Protein AF-A0AAP2D6A9-F1 (afdb_monomer_lite)

Radius of gyration: 22.23 Å; chains: 1; bounding box: 68×67×62 Å

pLDDT: mean 70.94, std 17.7, range [26.88, 93.69]

Organism: NCBI:txid2782352

Structure (mmCIF, N/CA/C/O backbone):
data_AF-A0AAP2D6A9-F1
#
_entry.id   AF-A0AAP2D6A9-F1
#
loop_
_atom_site.group_PDB
_atom_site.id
_atom_site.type_symbol
_atom_site.label_atom_id
_atom_site.label_alt_id
_atom_site.label_comp_id
_atom_site.label_asym_id
_atom_site.label_entity_id
_atom_site.label_seq_id
_atom_site.pdbx_PDB_ins_code
_atom_site.Cartn_x
_atom_site.Cartn_y
_atom_site.Cartn_z
_atom_site.occupancy
_atom_site.B_iso_or_equiv
_atom_site.auth_seq_id
_atom_site.auth_comp_id
_atom_site.auth_asym_id
_atom_site.auth_atom_id
_atom_site.pdbx_PDB_model_num
ATOM 1 N N . MET A 1 1 ? 6.873 11.494 30.253 1.00 29.80 1 MET A N 1
ATOM 2 C CA . MET A 1 1 ? 7.764 10.694 29.386 1.00 29.80 1 MET A CA 1
ATOM 3 C C . MET A 1 1 ? 7.032 10.519 28.063 1.00 29.80 1 MET A C 1
ATOM 5 O O . MET A 1 1 ? 5.997 9.869 28.052 1.00 29.80 1 MET A O 1
ATOM 9 N N . ILE A 1 2 ? 7.448 11.214 27.001 1.00 26.88 2 ILE A N 1
ATOM 10 C CA . ILE A 1 2 ? 6.761 11.159 25.699 1.00 26.88 2 ILE A CA 1
ATOM 11 C C . ILE A 1 2 ? 6.983 9.746 25.158 1.00 26.88 2 ILE A C 1
ATOM 13 O O . ILE A 1 2 ? 8.120 9.395 24.843 1.00 26.88 2 ILE A O 1
ATOM 17 N N . GLN A 1 3 ? 5.937 8.913 25.124 1.00 32.91 3 GLN A N 1
ATOM 18 C CA . GLN A 1 3 ? 5.988 7.638 24.411 1.00 32.91 3 GLN A CA 1
ATOM 19 C C . GLN A 1 3 ? 6.403 7.972 22.977 1.00 32.91 3 GLN A C 1
ATOM 21 O O . GLN A 1 3 ? 5.633 8.591 22.247 1.00 32.91 3 GLN A O 1
ATOM 26 N N . LYS A 1 4 ? 7.645 7.648 22.593 1.00 40.53 4 LYS A N 1
ATOM 27 C CA . LYS A 1 4 ? 8.085 7.779 21.203 1.00 40.53 4 LYS A CA 1
ATOM 28 C C . LYS A 1 4 ? 7.083 6.989 20.368 1.00 40.53 4 LYS A C 1
ATOM 30 O O . LYS A 1 4 ? 6.967 5.776 20.552 1.00 40.53 4 LYS A O 1
ATOM 35 N N . ASN A 1 5 ? 6.325 7.691 19.526 1.00 50.31 5 ASN A N 1
ATOM 36 C CA . ASN A 1 5 ? 5.413 7.074 18.575 1.00 50.31 5 ASN A CA 1
ATOM 37 C C . ASN A 1 5 ? 6.195 5.990 17.835 1.00 50.31 5 ASN A C 1
ATOM 39 O O . ASN A 1 5 ? 7.225 6.262 17.220 1.00 50.31 5 ASN A O 1
ATOM 43 N N . PHE A 1 6 ? 5.754 4.746 17.989 1.00 57.78 6 PHE A N 1
ATOM 44 C CA . PHE A 1 6 ? 6.331 3.622 17.273 1.00 57.78 6 PHE A CA 1
ATOM 45 C C . PHE A 1 6 ? 6.250 3.926 15.763 1.00 57.78 6 PHE A C 1
ATOM 47 O O . PHE A 1 6 ? 5.176 4.344 15.316 1.00 57.78 6 PHE A O 1
ATOM 54 N N . PRO A 1 7 ? 7.339 3.748 14.988 1.00 74.25 7 PRO A N 1
ATOM 55 C CA . PRO A 1 7 ? 7.404 4.110 13.569 1.00 74.25 7 PRO A CA 1
ATOM 56 C C . PRO A 1 7 ? 6.662 3.073 12.710 1.00 74.25 7 PRO A C 1
ATOM 58 O O . PRO A 1 7 ? 7.251 2.317 11.938 1.00 74.25 7 PRO A O 1
ATOM 61 N N . TRP A 1 8 ? 5.347 2.957 12.915 1.00 76.75 8 TRP A N 1
ATOM 62 C CA . TRP A 1 8 ? 4.529 1.913 12.299 1.00 76.75 8 TRP A CA 1
ATOM 63 C C . TRP A 1 8 ? 4.519 2.024 10.772 1.00 76.75 8 TRP A C 1
ATOM 65 O O . TRP A 1 8 ? 4.495 0.995 10.104 1.00 76.75 8 TRP A O 1
ATOM 75 N N . ARG A 1 9 ? 4.584 3.248 10.224 1.00 82.44 9 ARG A N 1
ATOM 76 C CA . ARG A 1 9 ? 4.599 3.501 8.775 1.00 82.44 9 ARG A CA 1
ATOM 77 C C . ARG A 1 9 ? 5.851 2.934 8.128 1.00 82.44 9 ARG A C 1
ATOM 79 O O . ARG A 1 9 ? 5.770 2.275 7.098 1.00 82.44 9 ARG A O 1
ATOM 86 N N . GLU A 1 10 ? 7.004 3.156 8.747 1.00 83.50 10 GLU A N 1
ATOM 87 C CA . GLU A 1 10 ? 8.289 2.649 8.282 1.00 83.50 10 GLU A CA 1
ATOM 88 C C . GLU A 1 10 ? 8.338 1.122 8.354 1.00 83.50 10 GLU A C 1
ATOM 90 O O . GLU A 1 10 ? 8.795 0.483 7.408 1.00 83.50 10 GLU A O 1
ATOM 95 N N . VAL A 1 11 ? 7.825 0.538 9.442 1.00 81.06 11 VAL A N 1
ATOM 96 C CA . VAL A 1 11 ? 7.718 -0.921 9.592 1.00 81.06 11 VAL A CA 1
ATOM 97 C C . VAL A 1 11 ? 6.771 -1.509 8.545 1.00 81.06 11 VAL A C 1
ATOM 99 O O . VAL A 1 11 ? 7.125 -2.484 7.887 1.00 81.06 11 VAL A O 1
ATOM 102 N N . PHE A 1 12 ? 5.598 -0.903 8.350 1.00 86.31 12 PHE A N 1
ATOM 103 C CA . PHE A 1 12 ? 4.639 -1.329 7.334 1.00 86.31 12 PHE A CA 1
ATOM 104 C C . PHE A 1 12 ? 5.257 -1.295 5.938 1.00 86.31 12 PHE A C 1
ATOM 106 O O . PHE A 1 12 ? 5.177 -2.282 5.213 1.00 86.31 12 PHE A O 1
ATOM 113 N N . LEU A 1 13 ? 5.927 -0.198 5.580 1.00 89.50 13 LEU A N 1
ATOM 114 C CA . LEU A 1 13 ? 6.578 -0.059 4.281 1.00 89.50 13 LEU A CA 1
ATOM 115 C C . LEU A 1 13 ? 7.704 -1.071 4.070 1.00 89.50 13 LEU A C 1
ATOM 117 O O . LEU A 1 13 ? 7.845 -1.588 2.968 1.00 89.50 13 LEU A O 1
ATOM 121 N N . GLU A 1 14 ? 8.485 -1.386 5.101 1.00 87.31 14 GLU A N 1
ATOM 122 C CA . GLU A 1 14 ? 9.523 -2.419 5.018 1.00 87.31 14 GLU A CA 1
ATOM 123 C C . GLU A 1 14 ? 8.914 -3.802 4.730 1.00 87.31 14 GLU A C 1
ATOM 125 O O . GLU A 1 14 ? 9.378 -4.516 3.839 1.00 87.31 14 GLU A O 1
ATOM 130 N N . LEU A 1 15 ? 7.835 -4.163 5.431 1.00 87.50 15 LEU A N 1
ATOM 131 C CA . LEU A 1 15 ? 7.113 -5.418 5.195 1.00 87.50 15 LEU A CA 1
ATOM 132 C C . LEU A 1 15 ? 6.434 -5.426 3.815 1.00 87.50 15 LEU A C 1
ATOM 134 O O . LEU A 1 15 ? 6.452 -6.447 3.124 1.00 87.50 15 LEU A O 1
ATOM 138 N N . ALA A 1 16 ? 5.913 -4.284 3.363 1.00 92.06 16 ALA A N 1
ATOM 139 C CA . ALA A 1 16 ? 5.344 -4.134 2.029 1.00 92.06 16 ALA A CA 1
ATOM 140 C C . ALA A 1 16 ? 6.401 -4.313 0.928 1.00 92.06 16 ALA A C 1
ATOM 142 O O . ALA A 1 16 ? 6.180 -5.076 -0.009 1.00 92.06 16 ALA A O 1
ATOM 143 N N . VAL A 1 17 ? 7.583 -3.700 1.065 1.00 91.94 17 VAL A N 1
ATOM 144 C CA . VAL A 1 17 ? 8.707 -3.892 0.130 1.00 91.94 17 VAL A CA 1
ATOM 145 C C . VAL A 1 17 ? 9.125 -5.360 0.068 1.00 91.94 17 VAL A C 1
ATOM 147 O O . VAL A 1 17 ? 9.324 -5.891 -1.024 1.00 91.94 17 VAL A O 1
ATOM 150 N N . ARG A 1 18 ? 9.248 -6.036 1.216 1.00 89.25 18 ARG A N 1
ATOM 151 C CA . ARG A 1 18 ? 9.588 -7.469 1.260 1.00 89.25 18 ARG A CA 1
ATOM 152 C C . ARG A 1 18 ? 8.544 -8.323 0.551 1.00 89.25 18 ARG A C 1
ATOM 154 O O . ARG A 1 18 ? 8.908 -9.176 -0.257 1.00 89.25 18 ARG A O 1
ATOM 161 N N . SER A 1 19 ? 7.269 -8.037 0.793 1.00 91.44 19 SER A N 1
ATOM 162 C CA . SER A 1 19 ? 6.143 -8.722 0.154 1.00 91.44 19 SER A CA 1
ATOM 163 C C . SER A 1 19 ? 6.162 -8.540 -1.363 1.00 91.44 19 SER A C 1
ATOM 165 O O . SER A 1 19 ? 6.073 -9.517 -2.101 1.00 91.44 19 SER A O 1
ATOM 167 N N . LEU A 1 20 ? 6.355 -7.307 -1.840 1.00 91.69 20 LEU A N 1
ATOM 168 C CA . LEU A 1 20 ? 6.427 -7.007 -3.271 1.00 91.69 20 LEU A CA 1
ATOM 169 C C . LEU A 1 20 ? 7.648 -7.651 -3.938 1.00 91.69 20 LEU A C 1
ATOM 171 O O . LEU A 1 20 ? 7.522 -8.180 -5.036 1.00 91.69 20 LEU A O 1
ATOM 175 N N . ARG A 1 21 ? 8.813 -7.682 -3.277 1.00 87.62 21 ARG A N 1
ATOM 176 C CA . ARG A 1 21 ? 9.983 -8.424 -3.781 1.00 87.62 21 ARG A CA 1
ATOM 177 C C . ARG A 1 21 ? 9.690 -9.913 -3.915 1.00 87.62 21 ARG A C 1
ATOM 179 O O . ARG A 1 21 ? 10.013 -10.495 -4.943 1.00 87.62 21 ARG A O 1
ATOM 186 N N . ARG A 1 22 ? 9.062 -10.519 -2.901 1.00 87.12 22 ARG A N 1
ATOM 187 C CA . ARG A 1 22 ? 8.670 -11.934 -2.949 1.00 87.12 22 ARG A CA 1
ATOM 188 C C . ARG A 1 22 ? 7.755 -12.199 -4.139 1.00 87.12 22 ARG A C 1
ATOM 190 O O . ARG A 1 22 ? 8.055 -13.081 -4.934 1.00 87.12 22 ARG A O 1
ATOM 197 N N . LEU A 1 23 ? 6.706 -11.394 -4.296 1.00 86.38 23 LEU A N 1
ATOM 198 C CA . LEU A 1 23 ? 5.762 -11.511 -5.407 1.00 86.38 23 LEU A CA 1
ATOM 199 C C . LEU A 1 23 ? 6.438 -11.300 -6.767 1.00 86.38 23 LEU A C 1
ATOM 201 O O . LEU A 1 23 ? 6.154 -12.028 -7.712 1.00 86.38 23 LEU A O 1
ATOM 205 N N . ASN A 1 24 ? 7.384 -10.364 -6.869 1.00 85.06 24 ASN A N 1
ATOM 206 C CA . ASN A 1 24 ? 8.143 -10.150 -8.100 1.00 85.06 24 ASN A CA 1
ATOM 207 C C . ASN A 1 24 ? 8.882 -11.413 -8.575 1.00 85.06 24 ASN A C 1
ATOM 209 O O . ASN A 1 24 ? 9.013 -11.639 -9.779 1.00 85.06 24 ASN A O 1
ATOM 213 N N . TYR A 1 25 ? 9.370 -12.225 -7.634 1.00 79.12 25 TYR A N 1
ATOM 214 C CA . TYR A 1 25 ? 10.041 -13.494 -7.924 1.00 79.12 25 TYR A CA 1
ATOM 215 C C . TYR A 1 25 ? 9.068 -14.652 -8.096 1.00 79.12 25 TYR A C 1
ATOM 217 O O . TYR A 1 25 ? 9.246 -15.466 -8.994 1.00 79.12 25 TYR A O 1
ATOM 225 N N . GLU A 1 26 ? 8.025 -14.715 -7.275 1.00 80.31 26 GLU A N 1
ATOM 226 C CA . GLU A 1 26 ? 7.003 -15.761 -7.333 1.00 80.31 26 GLU A CA 1
ATOM 227 C C . GLU A 1 26 ? 6.250 -15.753 -8.669 1.00 80.31 26 GLU A C 1
ATOM 229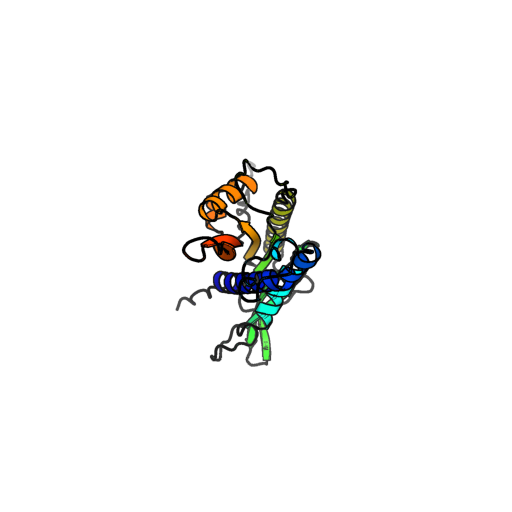 O O . GLU A 1 26 ? 5.983 -16.809 -9.238 1.00 80.31 26 GLU A O 1
ATOM 234 N N . PHE A 1 27 ? 5.987 -14.564 -9.216 1.00 76.12 27 PHE A N 1
ATOM 235 C CA . PHE A 1 27 ? 5.330 -14.388 -10.512 1.00 76.12 27 PHE A CA 1
ATOM 236 C C . PHE A 1 27 ? 6.318 -14.282 -11.683 1.00 76.12 27 PHE A C 1
ATOM 238 O O . PHE A 1 27 ? 5.897 -14.176 -12.832 1.00 76.12 27 PHE A O 1
ATOM 245 N N . ALA A 1 28 ? 7.630 -14.366 -11.437 1.00 70.38 28 ALA A N 1
ATOM 246 C CA . ALA A 1 28 ? 8.628 -14.407 -12.507 1.00 70.38 28 ALA A CA 1
ATOM 247 C C . ALA A 1 28 ? 8.433 -15.593 -13.477 1.00 70.38 28 ALA A C 1
ATOM 249 O O . ALA A 1 28 ? 8.523 -15.387 -14.681 1.00 70.38 28 ALA A O 1
ATOM 250 N N . PRO A 1 29 ? 8.095 -16.822 -13.042 1.00 63.16 29 PRO A N 1
ATOM 251 C CA . PRO A 1 29 ? 7.869 -17.937 -13.965 1.00 63.16 29 PRO A CA 1
ATOM 252 C C . PRO A 1 29 ? 6.655 -17.753 -14.884 1.00 63.16 29 PRO A C 1
ATOM 254 O O . PRO A 1 29 ? 6.602 -18.346 -15.958 1.00 63.16 29 PRO A O 1
ATOM 257 N N . TRP A 1 30 ? 5.697 -16.894 -14.525 1.00 53.84 30 TRP A N 1
ATOM 258 C CA . TRP A 1 30 ? 4.547 -16.587 -15.385 1.00 53.84 30 TRP A CA 1
ATOM 259 C C . TRP A 1 30 ? 4.966 -15.831 -16.654 1.00 53.84 30 TRP A C 1
ATOM 261 O O . TRP A 1 30 ? 4.251 -15.844 -17.652 1.00 53.84 30 TRP A O 1
ATOM 271 N N . THR A 1 31 ? 6.168 -15.250 -16.656 1.00 48.12 31 THR A N 1
ATOM 272 C CA . THR A 1 31 ? 6.801 -14.628 -17.824 1.00 48.12 31 THR A CA 1
ATOM 273 C C . THR A 1 31 ? 7.520 -15.663 -18.701 1.00 48.12 31 THR A C 1
ATOM 275 O O . THR A 1 31 ? 7.720 -15.430 -19.894 1.00 48.12 31 THR A O 1
ATOM 278 N N . MET A 1 32 ? 7.873 -16.832 -18.144 1.00 45.88 32 MET A N 1
ATOM 279 C CA . MET A 1 32 ? 8.517 -17.940 -18.868 1.00 45.88 32 MET A CA 1
ATOM 280 C C . MET A 1 32 ? 7.543 -18.653 -19.815 1.00 45.88 32 MET A C 1
ATOM 282 O O . MET A 1 32 ? 7.952 -19.148 -20.859 1.00 45.88 32 MET A O 1
ATOM 286 N N . GLY A 1 33 ? 6.237 -18.625 -19.521 1.00 41.72 33 GLY A N 1
ATOM 287 C CA . GLY A 1 33 ? 5.195 -19.119 -20.433 1.00 41.72 33 GLY A CA 1
ATOM 288 C C . GLY A 1 33 ? 5.075 -18.325 -21.745 1.00 41.72 33 GLY A C 1
ATOM 289 O O . GLY A 1 33 ? 4.458 -18.808 -22.691 1.00 41.72 33 GLY A O 1
ATOM 290 N N . GLN A 1 34 ? 5.680 -17.132 -21.824 1.00 40.59 34 GLN A N 1
ATOM 291 C CA . GLN A 1 34 ? 5.779 -16.322 -23.046 1.00 40.59 34 GLN A CA 1
ATOM 292 C C . GLN A 1 34 ? 7.151 -16.409 -23.733 1.00 40.59 34 GLN A C 1
ATOM 294 O O . GLN A 1 34 ? 7.308 -15.913 -24.847 1.00 40.59 34 GLN A O 1
ATOM 299 N N . SER A 1 35 ? 8.146 -17.047 -23.112 1.00 39.94 35 SER A N 1
ATOM 300 C CA . SER A 1 35 ? 9.513 -17.128 -23.633 1.00 39.94 35 SER A CA 1
ATOM 301 C C . SER A 1 35 ? 9.890 -18.578 -23.938 1.00 39.94 35 SER A C 1
ATOM 303 O O . SER A 1 35 ? 10.573 -19.257 -23.180 1.00 39.94 35 SER A O 1
ATOM 305 N N . LEU A 1 36 ? 9.509 -19.018 -25.140 1.00 36.34 36 LEU A N 1
ATOM 306 C CA . LEU A 1 36 ? 9.993 -20.223 -25.839 1.00 36.34 36 LEU A CA 1
ATOM 307 C C . LEU A 1 36 ? 11.517 -20.200 -26.151 1.00 36.34 36 LEU A C 1
ATOM 309 O O . LEU A 1 36 ? 11.983 -20.899 -27.045 1.00 36.34 36 LEU A O 1
ATOM 313 N N . HIS A 1 37 ? 12.308 -19.408 -25.423 1.00 39.19 37 HIS A N 1
ATOM 314 C CA . HIS A 1 37 ? 13.738 -19.175 -25.654 1.00 39.19 37 HIS A CA 1
ATOM 315 C C . HIS A 1 37 ? 14.564 -19.239 -24.360 1.00 39.19 37 HIS A C 1
ATOM 317 O O . HIS A 1 37 ? 15.488 -18.457 -24.165 1.00 39.19 37 HIS A O 1
ATOM 323 N N . LEU A 1 38 ? 14.244 -20.175 -23.466 1.00 40.06 38 LEU A N 1
ATOM 324 C CA . LEU A 1 38 ? 15.081 -20.497 -22.305 1.00 40.06 38 LEU A CA 1
ATOM 325 C C . LEU A 1 38 ? 15.889 -21.772 -22.555 1.00 40.06 38 LEU A C 1
ATOM 327 O O . LEU A 1 38 ? 15.833 -22.723 -21.785 1.00 40.06 38 LEU A O 1
ATOM 331 N N . ASP A 1 39 ? 16.665 -21.760 -23.632 1.00 41.06 39 ASP A N 1
ATOM 332 C CA . ASP A 1 39 ? 17.922 -22.494 -23.662 1.00 41.06 39 ASP A CA 1
ATOM 333 C C . ASP A 1 39 ? 19.027 -21.447 -23.478 1.00 41.06 39 ASP A C 1
ATOM 335 O O . ASP A 1 39 ? 19.038 -20.422 -24.154 1.00 41.06 39 ASP A O 1
ATOM 339 N N . VAL A 1 40 ? 19.983 -21.731 -22.593 1.00 40.69 40 VAL A N 1
ATOM 340 C CA . VAL A 1 40 ? 21.261 -21.010 -22.425 1.00 40.69 40 VAL A CA 1
ATOM 341 C C . VAL A 1 40 ? 21.290 -19.785 -21.482 1.00 40.69 40 VAL A C 1
ATOM 343 O O . VAL A 1 40 ? 21.767 -18.726 -21.872 1.00 40.69 40 VAL A O 1
ATOM 346 N N . THR A 1 41 ? 20.936 -19.908 -20.192 1.00 38.88 41 THR A N 1
ATOM 347 C CA . THR A 1 41 ? 21.686 -19.192 -19.117 1.00 38.88 41 THR A CA 1
ATOM 348 C C . THR A 1 41 ? 21.419 -19.783 -17.719 1.00 38.88 41 THR A C 1
ATOM 350 O O . THR A 1 41 ? 20.262 -19.958 -17.339 1.00 38.88 41 THR A O 1
ATOM 353 N N . PRO A 1 42 ? 22.453 -20.115 -16.917 1.00 40.62 42 PRO A N 1
ATOM 354 C CA . PRO A 1 42 ? 22.272 -20.809 -15.644 1.00 40.62 42 PRO A CA 1
ATOM 355 C C . PRO A 1 42 ? 21.782 -19.858 -14.538 1.00 40.62 42 PRO A C 1
ATOM 357 O O . PRO A 1 42 ? 22.544 -19.038 -14.043 1.00 40.62 42 PRO A O 1
ATOM 360 N N . HIS A 1 43 ? 20.504 -19.996 -14.173 1.00 41.69 43 HIS A N 1
ATOM 361 C CA . HIS A 1 43 ? 19.818 -19.886 -12.864 1.00 41.69 43 HIS A CA 1
ATOM 362 C C . HIS A 1 43 ? 20.259 -18.908 -11.740 1.00 41.69 43 HIS A C 1
ATOM 364 O O . HIS A 1 43 ? 19.651 -18.936 -10.673 1.00 41.69 43 HIS A O 1
ATOM 370 N N . LEU A 1 44 ? 21.230 -18.012 -11.930 1.00 38.16 44 LEU A N 1
ATOM 371 C CA . LEU A 1 44 ? 21.682 -17.040 -10.919 1.00 38.16 44 LEU A CA 1
ATOM 372 C C . LEU A 1 44 ? 21.484 -15.572 -11.347 1.00 38.16 44 LEU A C 1
ATOM 374 O O . LEU A 1 44 ? 21.275 -14.730 -10.478 1.00 38.16 44 LEU A O 1
ATOM 378 N N . GLY A 1 45 ? 21.423 -15.276 -12.653 1.00 43.69 45 GLY A N 1
ATOM 379 C CA . GLY A 1 45 ? 21.067 -13.946 -13.199 1.00 43.69 45 GLY A CA 1
ATOM 380 C C . GLY A 1 45 ? 19.556 -13.650 -13.257 1.00 43.69 45 GLY A C 1
ATOM 381 O O . GLY A 1 45 ? 19.109 -12.539 -13.529 1.00 43.69 45 GLY A O 1
ATOM 382 N N . MET A 1 46 ? 18.715 -14.644 -12.946 1.00 48.69 46 MET A N 1
ATOM 383 C CA . MET A 1 46 ? 17.249 -14.509 -13.011 1.00 48.69 46 MET A CA 1
ATOM 384 C C . MET A 1 46 ? 16.625 -13.839 -11.781 1.00 48.69 46 MET A C 1
ATOM 386 O O . MET A 1 46 ? 15.432 -13.540 -11.776 1.00 48.69 46 MET A O 1
ATOM 390 N N . ILE A 1 47 ? 17.415 -13.599 -10.729 1.00 51.16 47 ILE A N 1
ATOM 391 C CA . ILE A 1 47 ? 16.908 -13.060 -9.461 1.00 51.16 47 ILE A CA 1
ATOM 392 C C . ILE A 1 47 ? 16.577 -11.572 -9.587 1.00 51.16 47 ILE A C 1
ATOM 394 O O . ILE A 1 47 ? 15.993 -11.034 -8.676 1.00 51.16 47 ILE A O 1
ATOM 398 N N . ASN A 1 48 ? 16.861 -10.876 -10.688 1.00 52.59 48 ASN A N 1
ATOM 399 C CA . ASN A 1 48 ? 16.331 -9.526 -10.890 1.00 52.59 48 ASN A CA 1
ATOM 400 C C . ASN A 1 48 ? 16.248 -9.171 -12.380 1.00 52.59 48 ASN A C 1
ATOM 402 O O . ASN A 1 48 ? 16.868 -8.220 -12.852 1.00 52.59 48 ASN A O 1
ATOM 406 N N . SER A 1 49 ? 15.503 -9.964 -13.133 1.00 57.81 49 SER A N 1
ATOM 407 C CA . SER A 1 49 ? 15.164 -9.690 -14.536 1.00 57.81 49 SER A CA 1
ATOM 408 C C . SER A 1 49 ? 13.684 -9.974 -14.817 1.00 57.81 49 SER A C 1
ATOM 410 O O . SER A 1 49 ? 13.262 -10.049 -15.968 1.00 57.81 49 SER A O 1
ATOM 412 N N . SER A 1 50 ? 12.875 -10.120 -13.760 1.00 62.88 50 SER A N 1
ATOM 413 C CA . SER A 1 50 ? 11.490 -10.569 -13.857 1.00 62.88 50 SER A CA 1
ATOM 414 C C . SER A 1 50 ? 10.492 -9.437 -14.084 1.00 62.88 50 SER A C 1
ATOM 416 O O . SER A 1 50 ? 10.634 -8.319 -13.587 1.00 62.88 50 SER A O 1
ATOM 418 N N . ASP A 1 51 ? 9.426 -9.780 -14.804 1.00 72.88 51 ASP A N 1
ATOM 419 C CA . ASP A 1 51 ? 8.232 -8.953 -14.984 1.00 72.88 51 ASP A CA 1
ATOM 420 C C . ASP A 1 51 ? 7.119 -9.303 -13.976 1.00 72.88 51 ASP A C 1
ATOM 422 O O . ASP A 1 51 ? 5.972 -8.904 -14.161 1.00 72.88 51 ASP A O 1
ATOM 426 N N . GLY A 1 52 ? 7.422 -10.047 -12.905 1.00 78.38 52 GLY A N 1
ATOM 427 C CA . GLY A 1 52 ? 6.413 -10.644 -12.019 1.00 78.38 52 GLY A CA 1
ATOM 428 C C . GLY A 1 52 ? 5.422 -9.637 -11.425 1.00 78.38 52 GLY A C 1
ATOM 429 O O . GLY A 1 52 ? 4.214 -9.875 -11.440 1.00 78.38 52 GLY A O 1
ATOM 430 N N . LEU A 1 53 ? 5.892 -8.459 -10.996 1.00 83.31 53 LEU A N 1
ATOM 431 C CA . LEU A 1 53 ? 5.013 -7.403 -10.466 1.00 83.31 53 LEU A CA 1
ATOM 432 C C . LEU A 1 53 ? 4.007 -6.838 -11.477 1.00 83.31 53 LEU A C 1
ATOM 434 O O . LEU A 1 53 ? 3.019 -6.234 -11.060 1.00 83.31 53 LEU A O 1
ATOM 438 N N . LYS A 1 54 ? 4.216 -7.034 -12.783 1.00 79.81 54 LYS A N 1
ATOM 439 C CA . LYS A 1 54 ? 3.225 -6.654 -13.799 1.00 79.81 54 LYS A CA 1
ATOM 440 C C . LYS A 1 54 ? 1.990 -7.546 -13.753 1.00 79.81 54 LYS A C 1
ATOM 442 O O . LYS A 1 54 ? 0.901 -7.080 -14.074 1.00 79.81 54 LYS A O 1
ATOM 447 N N . TYR A 1 55 ? 2.170 -8.808 -13.368 1.00 77.69 55 TYR A N 1
ATOM 448 C CA . TYR A 1 55 ? 1.162 -9.860 -13.503 1.00 77.69 55 TYR A CA 1
ATOM 449 C C . TYR A 1 55 ? 0.442 -10.203 -12.209 1.00 77.69 55 TYR A C 1
ATOM 451 O O . TYR A 1 55 ? -0.646 -10.766 -12.264 1.00 77.69 55 TYR A O 1
ATOM 459 N N . VAL A 1 56 ? 1.023 -9.859 -11.059 1.00 81.69 56 VAL A N 1
ATOM 460 C CA . VAL A 1 56 ? 0.375 -10.073 -9.761 1.00 81.69 56 VAL A CA 1
ATOM 461 C C . VAL A 1 56 ? -0.976 -9.345 -9.714 1.00 81.69 56 VAL A C 1
ATOM 463 O O . VAL A 1 56 ? -1.220 -8.438 -10.507 1.00 81.69 56 VAL A O 1
ATOM 466 N N . LEU A 1 57 ? -1.880 -9.693 -8.809 1.00 83.50 57 LEU A N 1
ATOM 467 C CA . LEU A 1 57 ? -3.140 -8.980 -8.572 1.00 83.50 57 LEU A CA 1
ATOM 468 C C . LEU A 1 57 ? -3.058 -8.120 -7.302 1.00 83.50 57 LEU A C 1
ATOM 470 O O . LEU A 1 57 ? -2.240 -8.356 -6.415 1.00 83.50 57 LEU A O 1
ATOM 474 N N . GLU A 1 58 ? -3.912 -7.101 -7.187 1.00 85.31 58 GLU A N 1
ATOM 475 C CA . GLU A 1 58 ? -3.964 -6.238 -5.990 1.00 85.31 58 GLU A CA 1
ATOM 476 C C . GLU A 1 58 ? -4.316 -7.046 -4.730 1.00 85.31 58 GLU A C 1
ATOM 478 O O . GLU A 1 58 ? -3.679 -6.899 -3.688 1.00 85.31 58 GLU A O 1
ATOM 483 N N . THR A 1 59 ? -5.248 -7.994 -4.850 1.00 84.31 59 THR A N 1
ATOM 484 C CA . THR A 1 59 ? -5.632 -8.911 -3.768 1.00 84.31 59 THR A CA 1
ATOM 485 C C . THR A 1 59 ? -4.483 -9.820 -3.324 1.00 84.31 59 THR A C 1
ATOM 487 O O . THR A 1 59 ? -4.368 -10.134 -2.136 1.00 84.31 59 THR A O 1
ATOM 490 N N . GLU A 1 60 ? -3.599 -10.225 -4.238 1.00 87.25 60 GLU A N 1
ATOM 491 C CA . GLU A 1 60 ? -2.406 -11.024 -3.931 1.00 87.25 60 GLU A CA 1
ATOM 492 C C . GLU A 1 60 ? -1.352 -10.191 -3.200 1.00 87.25 60 GLU A C 1
ATOM 494 O O . GLU A 1 60 ? -0.756 -10.674 -2.238 1.00 87.25 60 GLU A O 1
ATOM 499 N N . VAL A 1 61 ? -1.192 -8.913 -3.565 1.00 89.31 61 VAL A N 1
ATOM 500 C CA . VAL A 1 61 ? -0.354 -7.968 -2.810 1.00 89.31 61 VAL A CA 1
ATOM 501 C C . VAL A 1 61 ? -0.863 -7.802 -1.385 1.00 89.31 61 VAL A C 1
ATOM 503 O O . VAL A 1 61 ? -0.088 -7.970 -0.443 1.00 89.31 61 VAL A O 1
ATOM 506 N N . CYS A 1 62 ? -2.163 -7.564 -1.200 1.00 88.88 62 CYS A N 1
ATOM 507 C CA . CYS A 1 62 ? -2.758 -7.474 0.133 1.00 88.88 62 CYS A CA 1
ATOM 508 C C . CYS A 1 62 ? -2.562 -8.774 0.924 1.00 88.88 62 CYS A C 1
ATOM 510 O O . CYS A 1 62 ? -2.152 -8.735 2.081 1.00 88.88 62 CYS A O 1
ATOM 512 N N . SER A 1 63 ? -2.776 -9.934 0.289 1.00 88.31 63 SER A N 1
ATOM 513 C CA . SER A 1 63 ? -2.523 -11.252 0.895 1.00 88.31 63 SER A CA 1
ATOM 514 C C . SER A 1 63 ? -1.076 -11.393 1.364 1.00 88.31 63 SER A C 1
ATOM 516 O O . SER A 1 63 ? -0.822 -11.828 2.488 1.00 88.31 63 SER A O 1
ATOM 518 N N . ALA A 1 64 ? -0.122 -11.025 0.508 1.00 90.25 64 ALA A N 1
ATOM 519 C CA . ALA A 1 64 ? 1.295 -11.167 0.784 1.00 90.25 64 ALA A CA 1
ATOM 520 C C . ALA A 1 64 ? 1.742 -10.275 1.940 1.00 90.25 64 ALA A C 1
ATOM 522 O O . ALA A 1 64 ? 2.440 -10.767 2.824 1.00 90.25 64 ALA A O 1
ATOM 523 N N . ILE A 1 65 ? 1.280 -9.020 1.968 1.00 90.19 65 ILE A N 1
ATOM 524 C CA . ILE A 1 65 ? 1.552 -8.073 3.054 1.00 90.19 65 ILE A CA 1
ATOM 525 C C . ILE A 1 65 ? 0.977 -8.589 4.368 1.00 90.19 65 ILE A C 1
ATOM 527 O O . ILE A 1 65 ? 1.686 -8.613 5.371 1.00 90.19 65 ILE A O 1
ATOM 531 N N . THR A 1 66 ? -0.275 -9.053 4.377 1.00 87.88 66 THR A N 1
ATOM 532 C CA . THR A 1 66 ? -0.887 -9.621 5.584 1.00 87.88 66 THR A CA 1
ATOM 533 C C . THR A 1 66 ? -0.108 -10.832 6.091 1.00 87.88 66 THR A C 1
ATOM 535 O O . THR A 1 66 ? 0.174 -10.910 7.284 1.00 87.88 66 THR A O 1
ATOM 538 N N . LEU A 1 67 ? 0.294 -11.753 5.208 1.00 85.19 67 LEU A N 1
ATOM 539 C CA . LEU A 1 67 ? 1.124 -12.905 5.580 1.00 85.19 67 LEU A CA 1
ATOM 540 C C . LEU A 1 67 ? 2.480 -12.467 6.142 1.00 85.19 67 LEU A C 1
ATOM 542 O O . LEU A 1 67 ? 2.895 -12.970 7.180 1.00 85.19 67 LEU A O 1
ATOM 546 N N . GLU A 1 68 ? 3.152 -11.514 5.497 1.00 85.88 68 GLU A N 1
ATOM 547 C CA . GLU A 1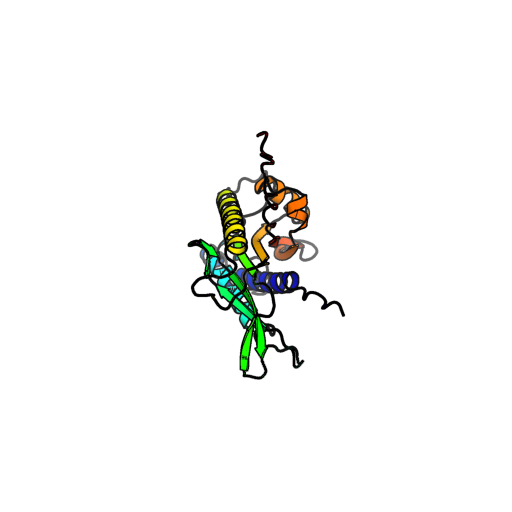 68 ? 4.443 -10.995 5.956 1.00 85.88 68 GLU A CA 1
ATOM 548 C C . GLU A 1 68 ? 4.319 -10.335 7.337 1.00 85.88 68 GLU A C 1
ATOM 550 O O . GLU A 1 68 ? 5.152 -10.561 8.212 1.00 85.88 68 GLU A O 1
ATOM 555 N N . PHE A 1 69 ? 3.230 -9.602 7.583 1.00 81.81 69 PHE A N 1
ATOM 556 C CA . PHE A 1 69 ? 2.887 -9.104 8.913 1.00 81.81 69 PHE A CA 1
ATOM 557 C C . PHE A 1 69 ? 2.672 -10.246 9.909 1.00 81.81 69 PHE A C 1
ATOM 559 O O . PHE A 1 69 ? 3.281 -10.222 10.976 1.00 81.81 69 PHE A O 1
ATOM 566 N N . MET A 1 70 ? 1.875 -11.263 9.568 1.00 76.00 70 MET A N 1
ATOM 567 C CA . MET A 1 70 ? 1.599 -12.413 10.439 1.00 76.00 70 MET A CA 1
ATOM 568 C C . MET A 1 70 ? 2.838 -13.230 10.799 1.00 76.00 70 MET A C 1
ATOM 570 O O . MET A 1 70 ? 2.933 -13.701 11.932 1.00 76.00 70 MET A O 1
ATOM 574 N N . TYR A 1 71 ? 3.784 -13.377 9.873 1.00 75.25 71 TYR A N 1
ATOM 575 C CA . TYR A 1 71 ? 5.041 -14.086 10.112 1.00 75.25 71 TYR A CA 1
ATOM 576 C C . TYR A 1 71 ? 6.129 -13.209 10.726 1.00 75.25 71 TYR A C 1
ATOM 578 O O . TYR A 1 71 ? 7.103 -13.728 11.274 1.00 75.25 71 TYR A O 1
ATOM 586 N N . SER A 1 72 ? 5.976 -11.888 10.676 1.00 70.81 72 SER A N 1
ATOM 587 C CA . SER A 1 72 ? 6.894 -10.992 11.360 1.00 70.81 72 SER A CA 1
ATOM 588 C C . SER A 1 72 ? 6.819 -11.187 12.879 1.00 70.81 72 SER A C 1
ATOM 590 O O . SER A 1 72 ? 5.773 -11.487 13.453 1.00 70.81 72 SER A O 1
ATOM 592 N N . GLY A 1 73 ? 7.920 -10.926 13.585 1.00 63.84 73 GLY A N 1
ATOM 593 C CA . GLY A 1 73 ? 7.917 -10.910 15.053 1.00 63.84 73 GLY A CA 1
ATOM 594 C C . GLY A 1 73 ? 6.962 -9.873 15.679 1.00 63.84 73 GLY A C 1
ATOM 595 O O . GLY A 1 73 ? 6.835 -9.845 16.904 1.00 63.84 73 GLY A O 1
ATOM 596 N N . PHE A 1 74 ? 6.298 -9.027 14.874 1.00 61.53 74 PHE A N 1
ATOM 597 C CA . PHE A 1 74 ? 5.382 -7.972 15.319 1.00 61.53 74 PHE A CA 1
ATOM 598 C C . PHE A 1 74 ? 3.987 -8.483 15.719 1.00 61.53 74 PHE A C 1
ATOM 600 O O . PHE A 1 74 ? 3.359 -7.884 16.593 1.00 61.53 74 PHE A O 1
ATOM 607 N N . THR A 1 75 ? 3.512 -9.590 15.146 1.00 55.75 75 THR A N 1
ATOM 608 C CA . THR A 1 75 ? 2.266 -10.270 15.565 1.00 55.75 75 THR A CA 1
ATOM 609 C C . THR A 1 75 ? 2.488 -11.142 16.795 1.00 55.75 75 THR A C 1
ATOM 611 O O . THR A 1 75 ? 1.686 -11.136 17.729 1.00 55.75 75 THR A O 1
ATOM 614 N N . ASN A 1 76 ? 3.625 -11.839 16.840 1.00 49.75 76 ASN A N 1
ATOM 615 C CA . ASN A 1 76 ? 3.952 -12.787 17.908 1.00 49.75 76 ASN A CA 1
ATOM 616 C C . ASN A 1 76 ? 4.603 -12.143 19.139 1.00 49.75 76 ASN A C 1
ATOM 618 O O . ASN A 1 76 ? 4.873 -12.828 20.122 1.00 49.75 76 ASN A O 1
ATOM 622 N N . GLY A 1 77 ? 4.838 -10.829 19.112 1.00 46.94 77 GLY A N 1
ATOM 623 C CA . GLY A 1 77 ? 5.394 -10.109 20.249 1.00 46.94 77 GLY A CA 1
ATOM 624 C C . GLY A 1 77 ? 6.818 -10.533 20.611 1.00 46.94 77 GLY A C 1
ATOM 625 O O . GLY A 1 77 ? 7.185 -10.504 21.781 1.00 46.94 77 GLY A O 1
ATOM 626 N N . ALA A 1 78 ? 7.633 -10.903 19.619 1.00 40.59 78 ALA A N 1
ATOM 627 C CA . ALA A 1 78 ? 9.001 -11.396 19.814 1.00 40.59 78 ALA A CA 1
ATOM 628 C C . ALA A 1 78 ? 10.002 -10.321 20.303 1.00 40.59 78 ALA A C 1
ATOM 630 O O . ALA A 1 78 ? 11.206 -10.563 20.347 1.00 40.59 78 ALA A O 1
ATOM 631 N N . TRP A 1 79 ? 9.516 -9.145 20.705 1.00 41.66 79 TRP A N 1
ATOM 632 C CA . TRP A 1 79 ? 10.277 -8.161 21.465 1.00 41.66 79 TRP A CA 1
ATOM 633 C C . TRP A 1 79 ? 9.933 -8.333 22.949 1.00 41.66 79 TRP A C 1
ATOM 635 O O . TRP A 1 79 ? 8.905 -7.860 23.424 1.00 41.66 79 TRP A O 1
ATOM 645 N N . LEU A 1 80 ? 10.801 -9.072 23.641 1.00 36.56 80 LEU A N 1
ATOM 646 C CA . LEU A 1 80 ? 10.806 -9.387 25.073 1.00 36.56 80 LEU A CA 1
ATOM 647 C C . LEU A 1 80 ? 10.656 -8.149 25.979 1.00 36.56 80 LEU A C 1
ATOM 649 O O . LEU A 1 80 ? 11.676 -7.667 26.437 1.00 36.56 80 LEU A O 1
ATOM 653 N N . PHE A 1 81 ? 9.451 -7.658 26.288 1.00 40.97 81 PHE A N 1
ATOM 654 C CA . PHE A 1 81 ? 9.175 -6.830 27.483 1.00 40.97 81 PHE A CA 1
ATOM 655 C C . PHE A 1 81 ? 7.688 -6.911 27.841 1.00 40.97 81 PHE A C 1
ATOM 657 O O . PHE A 1 81 ? 6.853 -6.912 26.952 1.00 40.97 81 PHE A O 1
ATOM 664 N N . GLU A 1 82 ? 7.339 -6.948 29.125 1.00 44.03 82 GLU A N 1
ATOM 665 C CA . GLU A 1 82 ? 6.003 -7.263 29.677 1.00 44.03 82 GLU A CA 1
ATOM 666 C C . GLU A 1 82 ? 4.844 -6.310 29.263 1.00 44.03 82 GLU A C 1
ATOM 668 O O . GLU A 1 82 ? 3.698 -6.547 29.625 1.00 44.03 82 GLU A O 1
ATOM 673 N N . ASP A 1 83 ? 5.104 -5.327 28.390 1.00 51.12 83 ASP A N 1
ATOM 674 C CA . ASP A 1 83 ? 4.155 -4.367 27.798 1.00 51.12 83 ASP A CA 1
ATOM 675 C C . ASP A 1 83 ? 3.994 -4.527 26.260 1.00 51.12 83 ASP A C 1
ATOM 677 O O . ASP A 1 83 ? 3.836 -3.542 25.523 1.00 51.12 83 ASP A O 1
ATOM 681 N N . VAL A 1 84 ? 4.091 -5.751 25.716 1.00 54.50 84 VAL A N 1
ATOM 682 C CA . VAL A 1 84 ? 4.145 -5.954 24.253 1.00 54.50 84 VAL A CA 1
ATOM 683 C C . VAL A 1 84 ? 2.840 -5.553 23.559 1.00 54.50 84 VAL A C 1
ATOM 685 O O . VAL A 1 84 ? 1.854 -6.294 23.538 1.00 54.50 84 VAL A O 1
ATOM 688 N N . LYS A 1 85 ? 2.864 -4.392 22.901 1.00 60.97 85 LYS A N 1
ATOM 689 C CA . LYS A 1 85 ? 1.809 -3.980 21.973 1.00 60.97 85 LYS A CA 1
ATOM 690 C C . LYS A 1 85 ? 1.959 -4.792 20.681 1.00 60.97 85 LYS A C 1
ATOM 692 O O . LYS A 1 85 ? 2.956 -4.648 19.975 1.00 60.97 85 LYS A O 1
ATOM 697 N N . ARG A 1 86 ? 0.985 -5.653 20.408 1.00 68.50 86 ARG A N 1
ATOM 698 C CA . ARG A 1 86 ? 0.875 -6.520 19.231 1.00 68.50 86 ARG A CA 1
ATOM 699 C C . ARG A 1 86 ? 0.116 -5.811 18.121 1.00 68.50 86 ARG A C 1
ATOM 701 O O . ARG A 1 86 ? -0.687 -4.914 18.387 1.00 68.50 86 ARG A O 1
ATOM 708 N N . TYR A 1 87 ? 0.364 -6.240 16.893 1.00 71.31 87 TYR A N 1
ATOM 709 C CA . TYR A 1 87 ? -0.388 -5.791 15.729 1.00 71.31 87 TYR A CA 1
ATOM 710 C C . TYR A 1 87 ? -1.236 -6.934 15.185 1.00 71.31 87 TYR A C 1
ATOM 712 O O . TYR A 1 87 ? -0.806 -8.081 15.216 1.00 71.31 87 TYR A O 1
ATOM 720 N N . ALA A 1 88 ? -2.433 -6.623 14.707 1.00 74.81 88 ALA A N 1
ATOM 721 C CA . ALA A 1 88 ? -3.241 -7.511 13.880 1.00 74.81 88 ALA A CA 1
ATOM 722 C C . ALA A 1 88 ? -3.454 -6.822 12.535 1.00 74.81 88 ALA A C 1
ATOM 724 O O . ALA A 1 88 ? -3.642 -5.605 12.502 1.00 74.81 88 ALA A O 1
ATOM 725 N N . VAL A 1 89 ? -3.386 -7.586 11.448 1.00 80.75 89 VAL A N 1
ATOM 726 C CA . VAL A 1 89 ? -3.705 -7.096 10.109 1.00 80.75 89 VAL A CA 1
ATOM 727 C C . VAL A 1 89 ? -4.818 -7.962 9.554 1.00 80.75 89 VAL A C 1
ATOM 729 O O . VAL A 1 89 ? -4.595 -9.136 9.264 1.00 80.75 89 VAL A O 1
ATOM 732 N N . ASP A 1 90 ? -5.992 -7.370 9.403 1.00 81.44 90 ASP A N 1
ATOM 733 C CA . ASP A 1 90 ? -7.139 -7.989 8.754 1.00 81.44 90 ASP A CA 1
ATOM 734 C C . ASP A 1 90 ? -7.244 -7.501 7.308 1.00 81.44 90 ASP A C 1
ATOM 736 O O . ASP A 1 90 ? -6.673 -6.471 6.930 1.00 81.44 90 ASP A O 1
ATOM 740 N N . ARG A 1 91 ? -7.974 -8.258 6.488 1.00 84.19 91 ARG A N 1
ATOM 741 C CA . ARG A 1 91 ? -8.225 -7.927 5.085 1.00 84.19 91 ARG A CA 1
ATOM 742 C C . ARG A 1 91 ? -9.706 -7.734 4.826 1.00 84.19 91 ARG A C 1
ATOM 744 O O . ARG A 1 91 ? -10.526 -8.374 5.477 1.00 84.19 91 ARG A O 1
ATOM 751 N N . GLU A 1 92 ? -10.004 -6.914 3.824 1.00 84.06 92 GLU A N 1
ATOM 752 C CA . GLU A 1 92 ? -11.342 -6.767 3.240 1.00 84.06 92 GLU A CA 1
ATOM 753 C C . GLU A 1 92 ? -12.435 -6.438 4.268 1.00 84.06 92 GLU A C 1
ATOM 755 O O . GLU A 1 92 ? -13.533 -6.996 4.246 1.00 84.06 92 GLU A O 1
ATOM 760 N N . ILE A 1 93 ? -12.148 -5.509 5.180 1.00 83.06 93 ILE A N 1
ATOM 761 C CA . ILE A 1 93 ? -13.133 -5.099 6.181 1.00 83.06 93 ILE A CA 1
ATOM 762 C C . ILE A 1 93 ? -14.179 -4.168 5.559 1.00 83.06 93 ILE A C 1
ATOM 764 O O . ILE A 1 93 ? -13.878 -3.375 4.666 1.00 83.06 93 ILE A O 1
ATOM 768 N N . LEU A 1 94 ? -15.420 -4.243 6.037 1.00 82.06 94 LEU A N 1
ATOM 769 C CA . LEU A 1 94 ? -16.512 -3.394 5.559 1.00 82.06 94 LEU A CA 1
ATOM 770 C C . LEU A 1 94 ? -16.739 -2.211 6.505 1.00 82.06 94 LEU A C 1
ATOM 772 O O . LEU A 1 94 ? -17.113 -2.392 7.663 1.00 82.06 94 LEU A O 1
ATOM 776 N N . ILE A 1 95 ? -16.579 -0.996 5.979 1.00 78.31 95 ILE A N 1
ATOM 777 C CA . ILE A 1 95 ? -16.827 0.268 6.671 1.00 78.31 95 ILE A CA 1
ATOM 778 C C . ILE A 1 95 ? -17.834 1.098 5.895 1.00 78.31 95 ILE A C 1
ATOM 780 O O . ILE A 1 95 ? -17.563 1.497 4.771 1.00 78.31 95 ILE A O 1
ATOM 784 N N . ASP A 1 96 ? -19.000 1.369 6.489 1.00 76.88 96 ASP A N 1
ATOM 785 C CA . ASP A 1 96 ? -20.058 2.155 5.830 1.00 76.88 96 ASP A CA 1
ATOM 786 C C . ASP A 1 96 ? -20.450 1.580 4.451 1.00 76.88 96 ASP A C 1
ATOM 788 O O . ASP A 1 96 ? -20.599 2.289 3.459 1.00 76.88 96 ASP A O 1
ATOM 792 N N . GLY A 1 97 ? -20.521 0.246 4.356 1.00 80.62 97 GLY A N 1
ATOM 793 C CA . GLY A 1 97 ? -20.781 -0.457 3.094 1.00 80.62 97 GLY A CA 1
ATOM 794 C C . GLY A 1 97 ? -19.631 -0.412 2.077 1.00 80.62 97 GLY A C 1
ATOM 795 O O . GLY A 1 97 ? -19.775 -0.961 0.988 1.00 80.62 97 GLY A O 1
ATOM 796 N N . LYS A 1 98 ? -18.490 0.198 2.416 1.00 83.50 98 LYS A N 1
ATOM 797 C CA . LYS A 1 98 ? -17.284 0.261 1.582 1.00 83.50 98 LYS A CA 1
ATOM 798 C C . LYS A 1 98 ? -16.266 -0.754 2.078 1.00 83.50 98 LYS A C 1
ATOM 800 O O . LYS A 1 98 ? -15.973 -0.818 3.268 1.00 83.50 98 LYS A O 1
ATOM 805 N N . ARG A 1 99 ? -15.711 -1.544 1.163 1.00 88.12 99 ARG A N 1
ATOM 806 C CA . ARG A 1 99 ? -14.607 -2.456 1.472 1.00 88.12 99 ARG A CA 1
ATOM 807 C C . ARG A 1 99 ? -13.305 -1.662 1.580 1.00 88.12 99 ARG A C 1
ATOM 809 O O . ARG A 1 99 ? -13.027 -0.851 0.698 1.00 88.12 99 ARG A O 1
ATOM 816 N N . ILE A 1 100 ? -12.546 -1.924 2.637 1.00 88.69 100 ILE A N 1
ATOM 817 C CA . ILE A 1 100 ? -11.166 -1.480 2.831 1.00 88.69 100 ILE A CA 1
ATOM 818 C C . ILE A 1 100 ? -10.259 -2.700 2.731 1.00 88.69 100 ILE A C 1
ATOM 820 O O . ILE A 1 100 ? -10.516 -3.716 3.382 1.00 88.69 100 ILE A O 1
ATOM 824 N N . ASP A 1 101 ? -9.203 -2.606 1.931 1.00 91.00 101 ASP A N 1
ATOM 825 C CA . ASP A 1 101 ? -8.350 -3.759 1.638 1.00 91.00 101 ASP A CA 1
ATOM 826 C C . ASP A 1 101 ? -7.575 -4.276 2.854 1.00 91.00 101 ASP A C 1
ATOM 828 O O . ASP A 1 101 ? -7.493 -5.490 3.051 1.00 91.00 101 ASP A O 1
ATOM 832 N N . LEU A 1 102 ? -7.012 -3.375 3.666 1.00 89.75 102 LEU A N 1
ATOM 833 C CA . LEU A 1 102 ? -6.188 -3.707 4.828 1.00 89.75 102 LEU A CA 1
ATOM 834 C C . LEU A 1 102 ? -6.598 -2.890 6.058 1.00 89.75 102 LEU A C 1
ATOM 836 O O . LEU A 1 102 ? -6.768 -1.671 6.002 1.00 89.75 102 LEU A O 1
ATOM 840 N N . PHE A 1 103 ? -6.677 -3.569 7.198 1.00 87.88 103 PHE A N 1
ATOM 841 C CA . PHE A 1 103 ? -6.989 -2.984 8.498 1.00 87.88 103 PHE A CA 1
ATOM 842 C C . PHE A 1 103 ? -5.921 -3.379 9.505 1.00 87.88 103 PHE A C 1
ATOM 844 O O . PHE A 1 103 ? -5.786 -4.554 9.834 1.00 87.88 103 PHE A O 1
ATOM 851 N N . VAL A 1 104 ? -5.145 -2.409 9.984 1.00 84.69 104 VAL A N 1
ATOM 852 C CA . VAL A 1 104 ? -4.085 -2.644 10.967 1.00 84.69 104 VAL A CA 1
ATOM 853 C C . VAL A 1 104 ? -4.537 -2.139 12.324 1.00 84.69 104 VAL A C 1
ATOM 855 O O . VAL A 1 104 ? -4.793 -0.951 12.505 1.00 84.69 104 VAL A O 1
ATOM 858 N N . ASN A 1 105 ? -4.551 -3.031 13.305 1.00 78.94 105 ASN A N 1
ATOM 859 C CA . ASN A 1 105 ? -4.874 -2.698 14.683 1.00 78.94 105 ASN A CA 1
ATOM 860 C C . ASN A 1 105 ? -3.716 -2.953 15.605 1.00 78.94 105 ASN A C 1
ATOM 862 O O . ASN A 1 105 ? -2.920 -3.866 15.396 1.00 78.94 105 ASN A O 1
ATOM 866 N N . ARG A 1 106 ? -3.687 -2.182 16.687 1.00 75.75 106 ARG A N 1
ATOM 867 C CA . ARG A 1 106 ? -2.745 -2.377 17.773 1.00 75.75 106 ARG A CA 1
ATOM 868 C C . ARG A 1 106 ? -3.483 -2.787 19.029 1.00 75.75 106 ARG A C 1
ATOM 870 O O . ARG A 1 106 ? -4.326 -2.049 19.535 1.00 75.75 106 ARG A O 1
ATOM 877 N N . TYR A 1 107 ? -3.095 -3.912 19.597 1.00 74.06 107 TYR A N 1
ATOM 878 C CA . TYR A 1 107 ? -3.689 -4.424 20.820 1.00 74.06 107 TYR A CA 1
ATOM 879 C C . TYR A 1 107 ? -2.616 -4.865 21.805 1.00 74.06 107 TYR A C 1
ATOM 881 O O . TYR A 1 107 ? -1.481 -5.154 21.440 1.00 74.06 107 TYR A O 1
ATOM 889 N N . LYS A 1 108 ? -2.966 -4.903 23.079 1.00 74.38 108 LYS A N 1
ATOM 890 C CA . LYS A 1 108 ? -2.199 -5.570 24.126 1.00 74.38 108 LYS A CA 1
ATOM 891 C C . LYS A 1 108 ? -3.076 -6.660 24.724 1.00 74.38 108 LYS A C 1
ATOM 893 O O . LYS A 1 108 ? -4.298 -6.622 24.601 1.00 74.38 108 LYS A O 1
ATOM 898 N N . ILE A 1 109 ? -2.448 -7.648 25.338 1.00 73.75 109 ILE A N 1
ATOM 899 C CA . ILE A 1 109 ? -3.166 -8.630 26.143 1.00 73.75 109 ILE A CA 1
ATOM 900 C C . ILE A 1 109 ? -3.020 -8.177 27.587 1.00 73.75 109 ILE A C 1
ATOM 902 O O . ILE A 1 109 ? -1.898 -8.060 28.072 1.00 73.75 109 ILE A O 1
ATOM 906 N N . ASN A 1 110 ? -4.134 -7.864 28.242 1.00 78.56 110 ASN A N 1
ATOM 907 C CA . ASN A 1 110 ? -4.116 -7.427 29.633 1.00 78.56 110 ASN A CA 1
ATOM 908 C C . ASN A 1 110 ? -3.820 -8.601 30.588 1.00 78.56 110 ASN A C 1
ATOM 910 O O . ASN A 1 110 ? -3.782 -9.766 30.187 1.00 78.56 110 ASN A O 1
ATOM 914 N N . GLU A 1 111 ? -3.660 -8.304 31.879 1.00 79.06 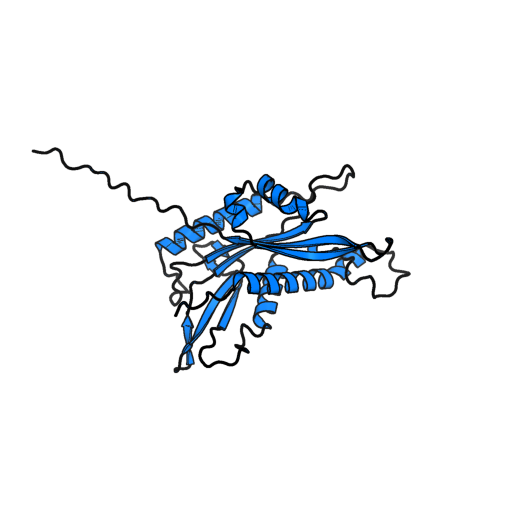111 GLU A N 1
ATOM 915 C CA . GLU A 1 111 ? -3.377 -9.303 32.926 1.00 79.06 111 GLU A CA 1
ATOM 916 C C . GLU A 1 111 ? -4.424 -10.432 32.992 1.00 79.06 111 GLU A C 1
ATOM 918 O O . GLU A 1 111 ? -4.119 -11.560 33.375 1.00 79.06 111 GLU A O 1
ATOM 923 N N . LYS A 1 112 ? -5.662 -10.159 32.555 1.00 83.81 112 LYS A N 1
ATOM 924 C CA . LYS A 1 112 ? -6.767 -11.128 32.489 1.00 83.81 112 LYS A CA 1
ATOM 925 C C . LYS A 1 112 ? -6.774 -11.957 31.201 1.00 83.81 112 LYS A C 1
ATOM 927 O O . LYS A 1 112 ? -7.742 -12.668 30.945 1.00 83.81 112 LYS A O 1
ATOM 932 N N . LYS A 1 113 ? -5.716 -11.878 30.389 1.00 74.56 113 LYS A N 1
ATOM 933 C CA . LYS A 1 113 ? -5.605 -12.512 29.065 1.00 74.56 113 LYS A CA 1
ATOM 934 C C . LYS A 1 113 ? -6.666 -12.045 28.058 1.00 74.56 113 LYS A C 1
ATOM 936 O O . LYS A 1 113 ? -6.959 -12.762 27.105 1.00 74.56 113 LYS A O 1
ATOM 941 N N . GLN A 1 114 ? -7.229 -10.854 28.246 1.00 74.50 114 GLN A N 1
ATOM 942 C CA . GLN A 1 114 ? -8.187 -10.252 27.317 1.00 74.50 114 GLN A CA 1
ATOM 943 C C . GLN A 1 114 ? -7.477 -9.272 26.380 1.00 74.50 114 GLN A C 1
ATOM 945 O O . GLN A 1 114 ? -6.489 -8.640 26.759 1.00 74.50 114 GLN A O 1
ATOM 950 N N . ILE A 1 115 ? -7.985 -9.157 25.153 1.00 73.62 115 ILE A N 1
ATOM 951 C CA . ILE A 1 115 ? -7.503 -8.193 24.161 1.00 73.62 115 ILE A CA 1
ATOM 952 C C . ILE A 1 115 ? -7.958 -6.795 24.587 1.00 73.62 115 ILE A C 1
ATOM 954 O O . ILE A 1 115 ? -9.138 -6.570 24.830 1.00 73.62 115 ILE A O 1
ATOM 958 N N . GLU A 1 116 ? -7.019 -5.859 24.666 1.00 72.25 116 GLU A N 1
ATOM 959 C CA . GLU A 1 116 ? -7.282 -4.441 24.894 1.00 72.25 116 GLU A CA 1
ATOM 960 C C . GLU A 1 116 ? -6.638 -3.641 23.760 1.00 72.25 116 GLU A C 1
ATOM 962 O O . GLU A 1 116 ? -5.416 -3.665 23.574 1.00 72.25 116 GLU A O 1
ATOM 967 N N . TYR A 1 117 ? -7.449 -2.942 22.974 1.00 71.38 117 TYR A N 1
ATOM 968 C CA . TYR A 1 117 ? -6.951 -2.100 21.891 1.00 71.38 117 TYR A CA 1
ATOM 969 C C . TYR A 1 117 ? -6.218 -0.885 22.468 1.00 71.38 117 TYR A C 1
ATOM 971 O O . TYR A 1 117 ? -6.648 -0.276 23.441 1.00 71.38 117 TYR A O 1
ATOM 979 N N . SER A 1 118 ? -5.036 -0.591 21.924 1.00 62.59 118 SER A N 1
ATOM 980 C CA . SER A 1 118 ? -4.033 0.263 22.588 1.00 62.59 118 SER A CA 1
ATOM 981 C C . SER A 1 118 ? -3.555 1.453 21.751 1.00 62.59 118 SER A C 1
ATOM 983 O O . SER A 1 118 ? -2.655 2.180 22.184 1.00 62.59 118 SER A O 1
ATOM 985 N N . ALA A 1 119 ? -4.100 1.625 20.544 1.00 69.81 119 ALA A N 1
ATOM 986 C CA . ALA A 1 119 ? -3.897 2.787 19.682 1.00 69.81 119 ALA A CA 1
ATOM 987 C C . ALA A 1 119 ? -5.001 2.871 18.618 1.00 69.81 119 ALA A C 1
ATOM 989 O O . ALA A 1 119 ? -5.693 1.882 18.374 1.00 69.81 119 ALA A O 1
ATOM 990 N N . HIS A 1 120 ? -5.091 4.030 17.965 1.00 76.50 120 HIS A N 1
ATOM 991 C CA . HIS A 1 120 ? -5.994 4.253 16.841 1.00 76.50 120 HIS A CA 1
ATOM 992 C C . HIS A 1 120 ? -5.740 3.248 15.706 1.00 76.50 120 HIS A C 1
ATOM 994 O O . HIS A 1 120 ? -4.573 2.986 15.378 1.00 76.50 120 HIS A O 1
ATOM 1000 N N . PRO A 1 121 ? -6.804 2.694 15.104 1.00 81.00 121 PRO A N 1
ATOM 1001 C CA . PRO A 1 121 ? -6.680 1.779 13.983 1.00 81.00 121 PRO A CA 1
ATOM 1002 C C . PRO A 1 121 ? -6.111 2.468 12.738 1.00 81.00 121 PRO A C 1
ATOM 1004 O O . PRO A 1 121 ? -6.186 3.691 12.591 1.00 81.00 121 PRO A O 1
ATOM 1007 N N . VAL A 1 122 ? -5.584 1.668 11.810 1.00 86.12 122 VAL A N 1
ATOM 1008 C CA . VAL A 1 122 ? -5.149 2.121 10.486 1.00 86.12 122 VAL A CA 1
ATOM 1009 C C . VAL A 1 122 ? -5.960 1.420 9.403 1.00 86.12 122 VAL A C 1
ATOM 1011 O O . VAL A 1 122 ? -6.067 0.196 9.390 1.00 86.12 122 VAL A O 1
ATOM 1014 N N . LEU A 1 123 ? -6.481 2.198 8.463 1.00 88.81 123 LEU A N 1
ATOM 1015 C CA . LEU A 1 123 ? -7.210 1.742 7.286 1.00 88.81 123 LEU A CA 1
ATOM 1016 C C . LEU A 1 123 ? -6.375 2.036 6.048 1.00 88.81 123 LEU A C 1
ATOM 1018 O O . LEU A 1 123 ? -5.916 3.167 5.879 1.00 88.81 123 LEU A O 1
ATOM 1022 N N . ILE A 1 124 ? -6.155 1.029 5.206 1.00 92.06 124 ILE A N 1
ATOM 1023 C CA . ILE A 1 124 ? -5.294 1.152 4.032 1.00 92.06 124 ILE A CA 1
ATOM 1024 C C . ILE A 1 124 ? -6.011 0.576 2.813 1.00 92.06 124 ILE A C 1
ATOM 1026 O O . ILE A 1 124 ? -6.388 -0.595 2.809 1.00 92.06 124 ILE A O 1
ATOM 1030 N N . GLU A 1 125 ? -6.150 1.396 1.773 1.00 92.75 125 GLU A N 1
ATOM 1031 C CA . GLU A 1 125 ? -6.508 0.928 0.431 1.00 92.75 125 GLU A CA 1
ATOM 1032 C C . GLU A 1 125 ? -5.239 0.725 -0.392 1.00 92.75 125 GLU A C 1
ATOM 1034 O O . GLU A 1 125 ? -4.373 1.603 -0.403 1.00 92.75 125 GLU A O 1
ATOM 1039 N N . ALA A 1 126 ? -5.109 -0.410 -1.073 1.00 91.75 126 ALA A N 1
ATOM 1040 C CA . ALA A 1 126 ? -3.902 -0.770 -1.801 1.00 91.75 126 ALA A CA 1
ATOM 1041 C C . ALA A 1 126 ? -4.153 -0.760 -3.307 1.00 91.75 126 ALA A C 1
ATOM 1043 O O . ALA A 1 126 ? -4.951 -1.536 -3.821 1.00 91.75 126 ALA A O 1
ATOM 1044 N N . LYS A 1 127 ? -3.397 0.059 -4.040 1.00 90.12 127 LYS A N 1
ATOM 1045 C CA . LYS A 1 127 ? -3.576 0.200 -5.483 1.00 90.12 127 LYS A CA 1
ATOM 1046 C C . LYS A 1 127 ? -2.275 0.088 -6.251 1.00 90.12 127 LYS A C 1
ATOM 1048 O O . LYS A 1 127 ? -1.282 0.743 -5.918 1.00 90.12 127 LYS A O 1
ATOM 1053 N N . ARG A 1 128 ? -2.284 -0.730 -7.307 1.00 87.00 128 ARG A N 1
ATOM 1054 C CA . ARG A 1 128 ? -1.197 -0.703 -8.288 1.00 87.00 128 ARG A CA 1
ATOM 1055 C C . ARG A 1 128 ? -1.243 0.633 -9.004 1.00 87.00 128 ARG A C 1
ATOM 1057 O O . ARG A 1 128 ? -2.317 1.150 -9.276 1.00 87.00 128 ARG A O 1
ATOM 1064 N N . VAL A 1 129 ? -0.097 1.158 -9.393 1.00 84.38 129 VAL A N 1
ATOM 1065 C CA . VAL A 1 129 ? -0.024 2.183 -10.421 1.00 84.38 129 VAL A CA 1
ATOM 1066 C C . VAL A 1 129 ? 0.878 1.682 -11.530 1.00 84.38 129 VAL A C 1
ATOM 1068 O O . VAL A 1 129 ? 2.076 1.455 -11.331 1.00 84.38 129 VAL A O 1
ATOM 1071 N N . ASP A 1 130 ? 0.263 1.446 -12.683 1.00 71.25 130 ASP A N 1
ATOM 1072 C CA . ASP A 1 130 ? 0.931 0.823 -13.815 1.00 71.25 130 ASP A CA 1
ATOM 1073 C C . ASP A 1 130 ? 1.993 1.760 -14.387 1.00 71.25 130 ASP A C 1
ATOM 1075 O O . ASP A 1 130 ? 1.699 2.904 -14.730 1.00 71.25 130 ASP A O 1
ATOM 1079 N N . TYR A 1 131 ? 3.224 1.248 -14.487 1.00 64.88 131 TYR A N 1
ATOM 1080 C CA . TYR A 1 131 ? 4.357 1.828 -15.213 1.00 64.88 131 TYR A CA 1
ATOM 1081 C C . TYR A 1 131 ? 4.422 3.366 -15.221 1.00 64.88 131 TYR A C 1
ATOM 1083 O O . TYR A 1 131 ? 4.052 4.031 -16.191 1.00 64.88 131 TYR A O 1
ATOM 1091 N N . PHE A 1 132 ? 4.998 3.951 -14.166 1.00 62.72 132 PHE A N 1
ATOM 1092 C CA . PHE A 1 132 ? 5.370 5.367 -14.199 1.00 62.72 132 PHE A CA 1
ATOM 1093 C C . PHE A 1 132 ? 6.649 5.554 -15.016 1.00 62.72 132 PHE A C 1
ATOM 1095 O O . PHE A 1 132 ? 7.773 5.501 -14.500 1.00 62.72 132 PHE A O 1
ATOM 1102 N N . THR A 1 133 ? 6.462 5.740 -16.321 1.00 54.00 133 THR A N 1
ATOM 1103 C CA . THR A 1 133 ? 7.505 6.147 -17.265 1.00 54.00 133 THR A CA 1
ATOM 1104 C C . THR A 1 133 ? 7.092 7.459 -17.941 1.00 54.00 133 THR A C 1
ATOM 1106 O O . THR A 1 133 ? 6.078 7.479 -18.639 1.00 54.00 133 THR A O 1
ATOM 1109 N N . PRO A 1 134 ? 7.849 8.557 -17.765 1.00 45.97 134 PRO A N 1
ATOM 1110 C CA . PRO A 1 134 ? 7.435 9.898 -18.190 1.00 45.97 134 PRO A CA 1
ATOM 1111 C C . PRO A 1 134 ? 7.502 10.135 -19.700 1.00 45.97 134 PRO A C 1
ATOM 1113 O O . PRO A 1 134 ? 6.896 11.088 -20.176 1.00 45.97 134 PRO A O 1
ATOM 1116 N N . ASN A 1 135 ? 8.233 9.324 -20.466 1.00 38.44 135 ASN A N 1
ATOM 1117 C CA . ASN A 1 135 ? 8.308 9.432 -21.922 1.00 38.44 135 ASN A CA 1
ATOM 1118 C C . ASN A 1 135 ? 9.106 8.262 -22.491 1.00 38.44 135 ASN A C 1
ATOM 1120 O O . ASN A 1 135 ? 10.200 7.981 -22.006 1.00 38.44 135 ASN A O 1
ATOM 1124 N N . LEU A 1 136 ? 8.625 7.669 -23.581 1.00 39.19 136 LEU A N 1
ATOM 1125 C CA . LEU A 1 136 ? 9.474 6.945 -24.518 1.00 39.19 136 LEU A CA 1
ATOM 1126 C C . LEU A 1 136 ? 9.100 7.387 -25.934 1.00 39.19 136 LEU A C 1
ATOM 1128 O O . LEU A 1 136 ? 7.952 7.288 -26.356 1.00 39.19 136 LEU A O 1
ATOM 1132 N N . LYS A 1 137 ? 10.109 7.845 -26.682 1.00 45.44 137 LYS A N 1
ATOM 1133 C CA . LYS A 1 137 ? 10.101 7.918 -28.152 1.00 45.44 137 LYS A CA 1
ATOM 1134 C C . LYS A 1 137 ? 10.001 6.521 -28.804 1.00 45.44 137 LYS A C 1
ATOM 1136 O O . LYS A 1 137 ? 10.043 6.418 -30.023 1.00 45.44 137 LYS A O 1
ATOM 1141 N N . GLU A 1 138 ? 9.875 5.464 -28.006 1.00 44.41 138 GLU A N 1
ATOM 1142 C CA . GLU A 1 138 ? 9.857 4.061 -28.403 1.00 44.41 138 GLU A CA 1
ATOM 1143 C C . GLU A 1 138 ? 8.462 3.504 -28.111 1.00 44.41 138 GLU A C 1
ATOM 1145 O O . GLU A 1 138 ? 8.001 3.481 -26.970 1.00 44.41 138 GLU A O 1
ATOM 1150 N N . GLY A 1 139 ? 7.745 3.176 -29.185 1.00 35.72 139 GLY A N 1
ATOM 1151 C CA . GLY A 1 139 ? 6.317 2.886 -29.183 1.00 35.72 139 GLY A CA 1
ATOM 1152 C C . GLY A 1 139 ? 5.942 1.524 -28.608 1.00 35.72 139 GLY A C 1
ATOM 1153 O O . GLY A 1 139 ? 5.498 0.663 -29.359 1.00 35.72 139 GLY A O 1
ATOM 1154 N N . GLU A 1 140 ? 6.005 1.367 -27.288 1.00 37.28 140 GLU A N 1
ATOM 1155 C CA . GLU A 1 140 ? 5.287 0.293 -26.592 1.00 37.28 140 GLU A CA 1
ATOM 1156 C C . GLU A 1 140 ? 4.114 0.823 -25.761 1.00 37.28 140 GLU A C 1
ATOM 1158 O O . GLU A 1 140 ? 4.134 1.924 -25.202 1.00 37.28 140 GLU A O 1
ATOM 1163 N N . SER A 1 141 ? 3.021 0.058 -25.778 1.00 39.19 141 SER A N 1
ATOM 1164 C CA . SER A 1 141 ? 1.684 0.544 -25.460 1.00 39.19 141 SER A CA 1
ATOM 1165 C C . SER A 1 141 ? 1.437 0.764 -23.971 1.00 39.19 141 SER A C 1
ATOM 1167 O O . SER A 1 141 ? 1.556 -0.147 -23.157 1.00 39.19 141 SER A O 1
ATOM 1169 N N . ARG A 1 142 ? 0.936 1.968 -23.685 1.00 48.97 142 ARG A N 1
ATOM 1170 C CA . ARG A 1 142 ? -0.214 2.284 -22.821 1.00 48.97 142 ARG A CA 1
ATOM 1171 C C . ARG A 1 142 ? -0.833 1.078 -22.088 1.00 48.97 142 ARG A C 1
ATOM 1173 O O . ARG A 1 142 ? -1.764 0.462 -22.602 1.00 48.97 142 ARG A O 1
ATOM 1180 N N . GLY A 1 143 ? -0.427 0.848 -20.840 1.00 42.81 143 GLY A N 1
ATOM 1181 C CA . GLY A 1 143 ? -1.390 0.388 -19.838 1.00 42.81 143 GLY A CA 1
ATOM 1182 C C . GLY A 1 143 ? -2.438 1.488 -19.681 1.00 42.81 143 GLY A C 1
ATOM 1183 O O . GLY A 1 143 ? -2.073 2.663 -19.578 1.00 42.81 143 GLY A O 1
ATOM 1184 N N . SER A 1 144 ? -3.729 1.159 -19.768 1.00 50.22 144 SER A N 1
ATOM 1185 C CA . SER A 1 144 ? -4.786 2.122 -19.456 1.00 50.22 144 SER A CA 1
ATOM 1186 C C . SER A 1 144 ? -4.505 2.650 -18.064 1.00 50.22 144 SER A C 1
ATOM 1188 O O . SER A 1 144 ? -4.533 1.886 -17.103 1.00 50.22 144 SER A O 1
ATOM 1190 N N . SER A 1 145 ? -4.169 3.928 -17.959 1.00 57.69 145 SER A N 1
ATOM 1191 C CA . SER A 1 145 ? -3.786 4.471 -16.677 1.00 57.69 145 SER A CA 1
ATOM 1192 C C . SER A 1 145 ? -4.930 4.299 -15.688 1.00 57.69 145 SER A C 1
ATOM 1194 O O . SER A 1 145 ? -6.006 4.868 -15.875 1.00 57.69 145 SER A O 1
ATOM 1196 N N . ASN A 1 146 ? -4.694 3.547 -14.623 1.00 72.69 146 ASN A N 1
ATOM 1197 C CA . ASN A 1 146 ? -5.659 3.283 -13.564 1.00 72.69 146 ASN A CA 1
ATOM 1198 C C . ASN A 1 146 ? -5.853 4.487 -12.617 1.00 72.69 146 ASN A C 1
ATOM 1200 O O . ASN A 1 146 ? -6.340 4.333 -11.501 1.00 72.69 146 ASN A O 1
ATOM 1204 N N . TYR A 1 147 ? -5.513 5.696 -13.078 1.00 76.75 147 TYR A N 1
ATOM 1205 C CA . TYR A 1 147 ? -5.588 6.937 -12.311 1.00 76.75 147 TYR A CA 1
ATOM 1206 C C . TYR A 1 147 ? -7.009 7.276 -11.867 1.00 76.75 147 TYR A C 1
ATOM 1208 O O . TYR A 1 147 ? -7.178 7.682 -10.726 1.00 76.75 147 TYR A O 1
ATOM 1216 N N . GLU A 1 148 ? -8.026 7.069 -12.707 1.00 78.44 148 GLU A N 1
ATOM 1217 C CA . GLU A 1 148 ? -9.416 7.316 -12.291 1.00 78.44 148 GLU A CA 1
ATOM 1218 C C . GLU A 1 148 ? -9.846 6.353 -11.177 1.00 78.44 148 GLU A C 1
ATOM 1220 O O . GLU A 1 148 ? -10.381 6.789 -10.166 1.00 78.44 148 GLU A O 1
ATOM 1225 N N . SER A 1 149 ? -9.476 5.068 -11.268 1.00 81.25 149 SER A N 1
ATOM 1226 C CA . SER A 1 149 ? -9.708 4.117 -10.170 1.00 81.25 149 SER A CA 1
ATOM 1227 C C . SER A 1 149 ? -8.956 4.515 -8.896 1.00 81.25 149 SER A C 1
ATOM 1229 O O . SER A 1 149 ? -9.501 4.380 -7.807 1.00 81.25 149 SER A O 1
ATOM 1231 N N . ILE A 1 150 ? -7.725 5.025 -9.014 1.00 82.75 150 ILE A N 1
ATOM 1232 C CA . ILE A 1 150 ? -6.958 5.543 -7.872 1.00 82.75 150 ILE A CA 1
ATOM 1233 C C . ILE A 1 150 ? -7.665 6.754 -7.245 1.00 82.75 150 ILE A C 1
ATOM 1235 O O . ILE A 1 150 ? -7.760 6.846 -6.021 1.00 82.75 150 ILE A O 1
ATOM 1239 N N . LYS A 1 151 ? -8.174 7.684 -8.063 1.00 81.75 151 LYS A N 1
ATOM 1240 C CA . LYS A 1 151 ? -8.934 8.853 -7.597 1.00 81.75 151 LYS A CA 1
ATOM 1241 C C . LYS A 1 151 ? -10.220 8.428 -6.883 1.00 81.75 151 LYS A C 1
ATOM 1243 O O . LYS A 1 151 ? -10.519 8.964 -5.814 1.00 81.75 151 LYS A O 1
ATOM 1248 N N . ASP A 1 152 ? -10.942 7.450 -7.424 1.00 84.75 152 ASP A N 1
ATOM 1249 C CA . ASP A 1 152 ? -12.142 6.884 -6.801 1.00 84.75 152 ASP A CA 1
ATOM 1250 C C . ASP A 1 152 ? -11.832 6.273 -5.433 1.00 84.75 152 ASP A C 1
ATOM 1252 O O . ASP A 1 152 ? -12.545 6.539 -4.463 1.00 84.75 152 ASP A O 1
ATOM 1256 N N . ASP A 1 153 ? -10.728 5.537 -5.313 1.00 86.56 153 ASP A N 1
ATOM 1257 C CA . ASP A 1 153 ? -10.285 4.959 -4.045 1.00 86.56 153 ASP A CA 1
ATOM 1258 C C . ASP A 1 153 ? -9.853 6.028 -3.028 1.00 86.56 153 ASP A C 1
ATOM 1260 O O . ASP A 1 153 ? -10.209 5.944 -1.850 1.00 86.56 153 ASP A O 1
ATOM 1264 N N . ILE A 1 154 ? -9.188 7.104 -3.462 1.00 83.88 154 ILE A N 1
ATOM 1265 C CA . ILE A 1 154 ? -8.898 8.261 -2.596 1.00 83.88 154 ILE A CA 1
ATOM 1266 C C . ILE A 1 154 ? -10.202 8.903 -2.095 1.00 83.88 154 ILE A C 1
ATOM 1268 O O . ILE A 1 154 ? -10.335 9.208 -0.906 1.00 83.88 154 ILE A O 1
ATOM 1272 N N . ASN A 1 155 ? -11.191 9.097 -2.970 1.00 84.19 155 ASN A N 1
ATOM 1273 C CA . ASN A 1 155 ? -12.486 9.667 -2.592 1.00 84.19 155 ASN A CA 1
ATOM 1274 C C . ASN A 1 155 ? -13.281 8.730 -1.668 1.00 84.19 155 ASN A C 1
ATOM 1276 O O . ASN A 1 155 ? -13.890 9.188 -0.695 1.00 84.19 155 ASN A O 1
ATOM 1280 N N . LYS A 1 156 ? -13.213 7.414 -1.903 1.00 88.19 156 LYS A N 1
ATOM 1281 C CA . LYS A 1 156 ? -13.744 6.383 -1.005 1.00 88.19 156 LYS A CA 1
ATOM 1282 C C . LYS A 1 156 ? -13.138 6.526 0.387 1.00 88.19 156 LYS A C 1
ATOM 1284 O O . LYS A 1 156 ? -13.891 6.639 1.354 1.00 88.19 156 LYS A O 1
ATOM 1289 N N . LEU A 1 157 ? -11.815 6.612 0.496 1.00 86.94 157 LEU A N 1
ATOM 1290 C CA . LEU A 1 157 ? -11.119 6.779 1.773 1.00 86.94 157 LEU A CA 1
ATOM 1291 C C . LEU A 1 157 ? -11.491 8.083 2.489 1.00 86.94 157 LEU A C 1
ATOM 1293 O O . LEU A 1 157 ? -11.744 8.065 3.693 1.00 86.94 157 LEU A O 1
ATOM 1297 N N . ARG A 1 158 ? -11.611 9.198 1.758 1.00 84.12 158 ARG A N 1
ATOM 1298 C CA . ARG A 1 158 ? -12.103 10.470 2.319 1.00 84.12 158 ARG A CA 1
ATOM 1299 C C . ARG A 1 158 ? -13.505 10.320 2.914 1.00 84.12 158 ARG A C 1
ATOM 1301 O O . ARG A 1 158 ? -13.755 10.783 4.021 1.00 84.12 158 ARG A O 1
ATOM 1308 N N . SER A 1 159 ? -14.407 9.623 2.223 1.00 84.19 159 SER A N 1
ATOM 1309 C CA . SER A 1 159 ? -15.766 9.389 2.726 1.00 84.19 159 SER A CA 1
ATOM 1310 C C . SER A 1 159 ? -15.80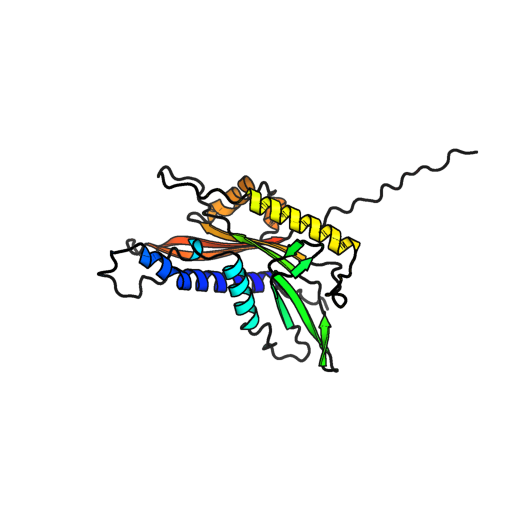4 8.467 3.955 1.00 84.19 159 SER A C 1
ATOM 1312 O O . SER A 1 159 ? -16.580 8.703 4.880 1.00 84.19 159 SER A O 1
ATOM 1314 N N . VAL A 1 160 ? -14.945 7.442 3.989 1.00 84.38 160 VAL A N 1
ATOM 1315 C CA . VAL A 1 160 ? -14.771 6.550 5.146 1.00 84.38 160 VAL A CA 1
ATOM 1316 C C . VAL A 1 160 ? -14.262 7.335 6.347 1.00 84.38 160 VAL A C 1
ATOM 1318 O O . VAL A 1 160 ? -14.757 7.142 7.455 1.00 84.38 160 VAL A O 1
ATOM 1321 N N . ARG A 1 161 ? -13.349 8.285 6.123 1.00 81.50 161 ARG A N 1
ATOM 1322 C CA . ARG A 1 161 ? -12.855 9.174 7.172 1.00 81.50 161 ARG A CA 1
ATOM 1323 C C . ARG A 1 161 ? -13.962 9.985 7.826 1.00 81.50 161 ARG A C 1
ATOM 1325 O O . ARG A 1 161 ? -14.099 9.950 9.044 1.00 81.50 161 ARG A O 1
ATOM 1332 N N . THR A 1 162 ? -14.786 10.648 7.018 1.00 79.75 162 THR A N 1
ATOM 1333 C CA . THR A 1 162 ? -15.933 11.416 7.520 1.00 79.75 162 THR A CA 1
ATOM 1334 C C . THR A 1 162 ? -16.891 10.544 8.333 1.00 79.75 162 THR A C 1
ATOM 1336 O O . THR A 1 162 ? -17.390 10.977 9.368 1.00 79.75 162 THR A O 1
ATOM 1339 N N . PHE A 1 163 ? -17.142 9.306 7.895 1.00 79.88 163 PHE A N 1
ATOM 1340 C CA . PHE A 1 163 ? -17.998 8.373 8.629 1.00 79.88 163 PHE A CA 1
ATOM 1341 C C . PHE A 1 163 ? -17.409 7.985 9.991 1.00 79.88 163 PHE A C 1
ATOM 1343 O O . PHE A 1 163 ? -18.115 8.015 11.002 1.00 79.88 163 PHE A O 1
ATOM 1350 N N . VAL A 1 164 ? -16.125 7.625 10.008 1.00 77.88 164 VAL A N 1
ATOM 1351 C CA . VAL A 1 164 ? -15.389 7.219 11.209 1.00 77.88 164 VAL A CA 1
ATOM 1352 C C . VAL A 1 164 ? -15.407 8.328 12.264 1.00 77.88 164 VAL A C 1
ATOM 1354 O O . VAL A 1 164 ? -15.782 8.072 13.408 1.00 77.88 164 VAL A O 1
ATOM 1357 N N . GLU A 1 165 ? -15.100 9.563 11.866 1.00 74.88 165 GLU A N 1
ATOM 1358 C CA . GLU A 1 165 ? -15.105 10.728 12.759 1.00 74.88 165 GLU A CA 1
ATOM 1359 C C . GLU A 1 165 ? -16.509 11.057 13.290 1.00 74.88 165 GLU A C 1
ATOM 1361 O O . GLU A 1 165 ? -16.655 11.501 14.426 1.00 74.88 165 GLU A O 1
ATOM 1366 N N . ALA A 1 166 ? -17.560 10.812 12.501 1.00 73.06 166 ALA A N 1
ATOM 1367 C CA . ALA A 1 166 ? -18.932 11.119 12.899 1.00 73.06 166 ALA A CA 1
ATOM 1368 C C . ALA A 1 166 ? -19.553 10.093 13.860 1.00 73.06 166 ALA A C 1
ATOM 1370 O O . ALA A 1 166 ? -20.474 10.440 14.602 1.00 73.06 166 ALA A O 1
ATOM 1371 N N . ARG A 1 167 ? -19.138 8.819 13.804 1.00 67.56 167 ARG A N 1
ATOM 1372 C CA . ARG A 1 167 ? -19.832 7.733 14.520 1.00 67.56 167 ARG A CA 1
ATOM 1373 C C . ARG A 1 167 ? -19.010 7.051 15.604 1.00 67.56 167 ARG A C 1
ATOM 1375 O O . ARG A 1 167 ? -19.638 6.467 16.485 1.00 67.56 167 ARG A O 1
ATOM 1382 N N . GLY A 1 168 ? -17.674 7.111 15.569 1.00 60.88 168 GLY A N 1
ATOM 1383 C CA . GLY A 1 168 ? -16.745 6.578 16.585 1.00 60.88 168 GLY A CA 1
ATOM 1384 C C . GLY A 1 168 ? -16.785 5.057 16.824 1.00 60.88 168 GLY A C 1
ATOM 1385 O O . GLY A 1 168 ? -15.783 4.466 17.211 1.00 60.88 168 GLY A O 1
ATOM 1386 N N . LYS A 1 169 ? -17.920 4.398 16.557 1.00 62.06 169 LYS A N 1
ATOM 1387 C CA . LYS A 1 169 ? -18.197 2.979 16.782 1.00 62.06 169 LYS A CA 1
ATOM 1388 C C . LYS A 1 169 ? -18.858 2.363 15.561 1.00 62.06 169 LYS A C 1
ATOM 1390 O O . LYS A 1 169 ? -19.731 2.964 14.928 1.00 62.06 169 LYS A O 1
ATOM 1395 N N . MET A 1 170 ? -18.474 1.130 15.261 1.00 64.06 170 MET A N 1
ATOM 1396 C CA . MET A 1 170 ? -18.934 0.406 14.084 1.00 64.06 170 MET A CA 1
ATOM 1397 C C . MET A 1 170 ? -19.563 -0.928 14.457 1.00 64.06 170 MET A C 1
ATOM 1399 O O . MET A 1 170 ? -19.031 -1.665 15.278 1.00 64.06 170 MET A O 1
ATOM 1403 N N . LYS A 1 171 ? -20.682 -1.268 13.812 1.00 54.69 171 LYS A N 1
ATOM 1404 C CA . LYS A 1 171 ? -21.355 -2.558 14.007 1.00 54.69 171 LYS A CA 1
ATOM 1405 C C . LY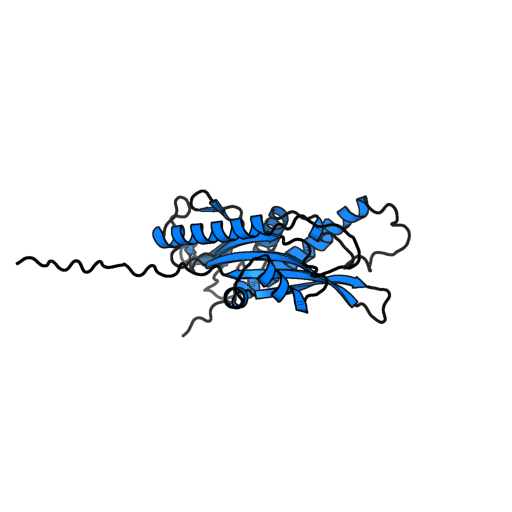S A 1 171 ? -20.420 -3.703 13.595 1.00 54.69 171 LYS A C 1
ATOM 1407 O O . LYS A 1 171 ? -19.910 -3.691 12.479 1.00 54.69 171 LYS A O 1
ATOM 1412 N N . GLY A 1 172 ? -20.210 -4.676 14.483 1.00 59.62 172 GLY A N 1
ATOM 1413 C CA . GLY A 1 172 ? -19.256 -5.781 14.282 1.00 59.62 172 GLY A CA 1
ATOM 1414 C C . GLY A 1 172 ? -17.799 -5.467 14.654 1.00 59.62 172 GLY A C 1
ATOM 1415 O O . GLY A 1 172 ? -16.989 -6.383 14.722 1.00 59.62 172 GLY A O 1
ATOM 1416 N N . TYR A 1 173 ? -17.489 -4.204 14.959 1.00 65.06 173 TYR A N 1
ATOM 1417 C CA . TYR A 1 173 ? -16.204 -3.727 15.482 1.00 65.06 173 TYR A CA 1
ATOM 1418 C C . TYR A 1 173 ? -16.459 -2.782 16.668 1.00 65.06 173 TYR A C 1
ATOM 1420 O O . TYR A 1 173 ? -15.844 -1.730 16.800 1.00 65.06 173 TYR A O 1
ATOM 1428 N N . GLU A 1 174 ? -17.431 -3.133 17.509 1.00 68.75 174 GLU A N 1
ATOM 1429 C CA . GLU A 1 174 ? -17.956 -2.270 18.580 1.00 68.75 174 GLU A CA 1
ATOM 1430 C C . GLU A 1 174 ? -16.929 -2.029 19.695 1.00 68.75 174 GLU A C 1
ATOM 1432 O O . GLU A 1 174 ? -17.005 -1.022 20.400 1.00 68.75 174 GLU A O 1
ATOM 1437 N N . ASP A 1 175 ? -15.947 -2.927 19.791 1.00 64.25 175 ASP A N 1
ATOM 1438 C CA . ASP A 1 175 ? -14.807 -2.851 20.703 1.00 64.25 175 ASP A CA 1
ATOM 1439 C C . ASP A 1 175 ? -13.686 -1.924 20.197 1.00 64.25 175 ASP A C 1
ATOM 1441 O O . ASP A 1 175 ? -12.728 -1.659 20.925 1.00 64.25 175 ASP A O 1
ATOM 1445 N N . PHE A 1 176 ? -13.785 -1.430 18.958 1.00 66.25 176 PHE A N 1
ATOM 1446 C CA . PHE A 1 176 ? -12.800 -0.532 18.364 1.00 66.25 176 PHE A CA 1
ATOM 1447 C C . PHE A 1 176 ? -13.268 0.913 18.471 1.00 66.25 176 PHE A C 1
ATOM 1449 O O . PHE A 1 176 ? -14.342 1.280 17.988 1.00 66.25 176 PHE A O 1
ATOM 1456 N N . ASP A 1 177 ? -12.414 1.741 19.064 1.00 68.19 177 ASP A N 1
ATOM 1457 C CA . ASP A 1 177 ? -12.530 3.185 18.956 1.00 68.19 177 ASP A CA 1
ATOM 1458 C C . ASP A 1 177 ? -11.881 3.634 17.645 1.00 68.19 177 ASP A C 1
ATOM 1460 O O . ASP A 1 177 ? -10.660 3.564 17.471 1.00 68.19 177 ASP A O 1
ATOM 1464 N N . PHE A 1 178 ? -12.722 4.034 16.695 1.00 71.62 178 PHE A N 1
ATOM 1465 C CA . PHE A 1 178 ? -12.261 4.561 15.417 1.00 71.62 178 PHE A CA 1
ATOM 1466 C C . PHE A 1 178 ? -11.998 6.070 15.475 1.00 71.62 178 PHE A C 1
ATOM 1468 O O . PHE A 1 178 ? -11.462 6.621 14.511 1.00 71.62 178 PHE A O 1
ATOM 1475 N N . GLU A 1 179 ? -12.333 6.755 16.574 1.00 69.00 179 GLU A N 1
ATOM 1476 C CA . GLU A 1 179 ? -11.959 8.155 16.755 1.00 69.00 179 GLU A CA 1
ATOM 1477 C C . GLU A 1 179 ? -10.435 8.281 16.605 1.00 69.00 179 GLU A C 1
ATOM 1479 O O . GLU A 1 179 ? -9.677 7.543 17.227 1.00 69.00 179 GLU A O 1
ATOM 1484 N N . GLY A 1 180 ? -9.965 9.152 15.705 1.00 70.56 180 GLY A N 1
ATOM 1485 C CA . GLY A 1 180 ? -8.534 9.316 15.420 1.00 70.56 180 GLY A CA 1
ATOM 1486 C C . GLY A 1 180 ? -7.893 8.240 14.529 1.00 70.56 180 GLY A C 1
ATOM 1487 O O . GLY A 1 180 ? -6.664 8.205 14.440 1.00 70.56 180 GLY A O 1
ATOM 1488 N N . ALA A 1 181 ? -8.676 7.380 13.862 1.00 78.69 181 ALA A N 1
ATOM 1489 C CA . ALA A 1 181 ? -8.153 6.397 12.913 1.00 78.69 181 ALA A CA 1
ATOM 1490 C C . ALA A 1 181 ? -7.271 7.039 11.828 1.00 78.69 181 ALA A C 1
ATOM 1492 O O . ALA A 1 181 ? -7.600 8.069 11.234 1.00 78.69 181 ALA A O 1
ATOM 1493 N N . PHE A 1 182 ? -6.164 6.373 11.523 1.00 84.12 182 PHE A N 1
ATOM 1494 C CA . PHE A 1 182 ? -5.282 6.747 10.430 1.00 84.12 182 PHE A CA 1
ATOM 1495 C C . PHE A 1 182 ? -5.785 6.143 9.123 1.00 84.12 182 PHE A C 1
ATOM 1497 O O . PHE A 1 182 ? -5.977 4.935 9.029 1.00 84.12 182 PHE A O 1
ATOM 1504 N N . ILE A 1 183 ? -5.944 6.956 8.082 1.00 87.25 183 ILE A N 1
ATOM 1505 C CA . ILE A 1 183 ? -6.480 6.501 6.794 1.00 87.25 183 ILE A CA 1
ATOM 1506 C C . ILE A 1 183 ? -5.448 6.768 5.712 1.00 87.25 183 ILE A C 1
ATOM 1508 O O . ILE A 1 183 ? -4.993 7.898 5.551 1.00 87.25 183 ILE A O 1
ATOM 1512 N N . HIS A 1 184 ? -5.056 5.718 4.998 1.00 90.62 184 HIS A N 1
ATOM 1513 C CA . HIS A 1 184 ? -3.968 5.762 4.035 1.00 90.62 184 HIS A CA 1
ATOM 1514 C C . HIS A 1 184 ? -4.357 5.138 2.696 1.00 90.62 184 HIS A C 1
ATOM 1516 O O . HIS A 1 184 ? -5.097 4.159 2.634 1.00 90.62 184 HIS A O 1
ATOM 1522 N N . ALA A 1 185 ? -3.780 5.675 1.627 1.00 90.56 185 ALA A N 1
ATOM 1523 C CA . ALA A 1 185 ? -3.691 5.008 0.340 1.00 90.56 185 ALA A CA 1
ATOM 1524 C C . ALA A 1 185 ? -2.263 4.473 0.163 1.00 90.56 185 ALA A C 1
ATOM 1526 O O . ALA A 1 185 ? -1.287 5.213 0.305 1.00 90.56 185 ALA A O 1
ATOM 1527 N N . MET A 1 186 ? -2.125 3.184 -0.128 1.00 92.81 186 MET A N 1
ATOM 1528 C CA . MET A 1 186 ? -0.861 2.566 -0.506 1.00 92.81 186 MET A CA 1
ATOM 1529 C C . MET A 1 186 ? -0.807 2.427 -2.025 1.00 92.81 186 MET A C 1
ATOM 1531 O O . MET A 1 186 ? -1.557 1.653 -2.612 1.00 92.81 186 MET A O 1
ATOM 1535 N N . PHE A 1 187 ? 0.128 3.131 -2.651 1.00 91.12 187 PHE A N 1
ATOM 1536 C CA . PHE A 1 187 ? 0.413 3.011 -4.076 1.00 91.12 187 PHE A CA 1
ATOM 1537 C C . PHE A 1 187 ? 1.676 2.204 -4.291 1.00 91.12 187 PHE A C 1
ATOM 1539 O O . PHE A 1 187 ? 2.632 2.333 -3.531 1.00 91.12 187 PHE A O 1
ATOM 1546 N N . TRP A 1 188 ? 1.714 1.392 -5.333 1.00 91.69 188 TRP A N 1
ATOM 1547 C CA . TRP A 1 188 ? 2.905 0.617 -5.650 1.00 91.69 188 TRP A CA 1
ATOM 1548 C C . TRP A 1 188 ? 2.999 0.351 -7.146 1.00 91.69 188 TRP A C 1
ATOM 1550 O O . TRP A 1 188 ? 1.989 0.335 -7.842 1.00 91.69 188 TRP A O 1
ATOM 1560 N N . GLY A 1 189 ? 4.202 0.129 -7.661 1.00 90.19 189 GLY A N 1
ATOM 1561 C CA . GLY A 1 189 ? 4.377 -0.131 -9.085 1.00 90.19 189 GLY A CA 1
ATOM 1562 C C . GLY A 1 189 ? 5.832 -0.262 -9.502 1.00 90.19 189 GLY A C 1
ATOM 1563 O O . GLY A 1 189 ? 6.717 -0.510 -8.681 1.00 90.19 189 GLY A O 1
ATOM 1564 N N . LEU A 1 190 ? 6.064 -0.068 -10.799 1.00 87.69 190 LEU A N 1
ATOM 1565 C CA . LEU A 1 190 ? 7.383 -0.092 -11.431 1.00 87.69 190 LEU A CA 1
ATOM 1566 C C . LEU A 1 190 ? 7.718 1.286 -12.017 1.00 87.69 190 LEU A C 1
ATOM 1568 O O . LEU A 1 190 ? 6.830 2.012 -12.475 1.00 87.69 190 LEU A O 1
ATOM 1572 N N . THR A 1 191 ? 8.998 1.656 -12.009 1.00 87.00 191 THR A N 1
ATOM 1573 C CA . THR A 1 191 ? 9.511 2.851 -12.691 1.00 87.00 191 THR A CA 1
ATOM 1574 C C . THR A 1 191 ? 10.925 2.635 -13.225 1.00 87.00 191 THR A C 1
ATOM 1576 O O . THR A 1 191 ? 11.760 2.005 -12.579 1.00 87.00 191 THR A O 1
ATOM 1579 N N . LYS A 1 192 ? 11.217 3.207 -14.396 1.00 86.06 192 LYS A N 1
ATOM 1580 C CA . LYS A 1 192 ? 12.581 3.280 -14.948 1.00 86.06 192 LYS A CA 1
ATOM 1581 C C . LYS A 1 192 ? 13.346 4.519 -14.465 1.00 86.06 192 LYS A C 1
ATOM 1583 O O . LYS A 1 192 ? 14.560 4.576 -14.597 1.00 86.06 192 LYS A O 1
ATOM 1588 N N . ASN A 1 193 ? 12.655 5.517 -13.902 1.00 85.50 193 ASN A N 1
ATOM 1589 C CA . ASN A 1 193 ? 13.264 6.782 -13.487 1.00 85.50 193 ASN A CA 1
ATOM 1590 C C . ASN A 1 193 ? 12.763 7.227 -12.097 1.00 85.50 193 ASN A C 1
ATOM 1592 O O . ASN A 1 193 ? 11.851 8.054 -11.997 1.00 85.50 193 ASN A O 1
ATOM 1596 N N . PRO A 1 194 ? 13.380 6.726 -11.008 1.00 87.00 194 PRO A N 1
ATOM 1597 C CA . PRO A 1 194 ? 12.990 7.070 -9.637 1.00 87.00 194 PRO A CA 1
ATOM 1598 C C . PRO A 1 194 ? 13.056 8.566 -9.319 1.00 87.00 194 PRO A C 1
ATOM 1600 O O . PRO A 1 194 ? 12.286 9.055 -8.495 1.00 87.00 194 PRO A O 1
ATOM 1603 N N . LYS A 1 195 ? 13.968 9.309 -9.963 1.00 85.50 195 LYS A N 1
ATOM 1604 C CA . LYS A 1 195 ? 14.173 10.741 -9.693 1.00 85.50 195 LYS A CA 1
ATOM 1605 C C . LYS A 1 195 ? 12.975 11.584 -10.127 1.00 85.50 195 LYS A C 1
ATOM 1607 O O . LYS A 1 195 ? 12.691 12.601 -9.504 1.00 85.50 195 LYS A O 1
ATOM 1612 N N . GLU A 1 196 ? 12.267 11.146 -11.163 1.00 85.00 196 GLU A N 1
ATOM 1613 C CA . GLU A 1 196 ? 11.115 11.856 -11.726 1.00 85.00 196 GLU A CA 1
ATOM 1614 C C . GLU A 1 196 ? 9.767 11.279 -11.273 1.00 85.00 196 GLU A C 1
ATOM 1616 O O . GLU A 1 196 ? 8.725 11.858 -11.571 1.00 85.00 196 GLU A O 1
ATOM 1621 N N . LEU A 1 197 ? 9.755 10.165 -10.531 1.00 84.88 197 LEU A N 1
ATOM 1622 C CA . LEU A 1 197 ? 8.518 9.505 -10.103 1.00 84.88 197 LEU A CA 1
ATOM 1623 C C . LEU A 1 197 ? 7.594 10.462 -9.332 1.00 84.88 197 LEU A C 1
ATOM 1625 O O . LEU A 1 197 ? 6.390 10.497 -9.571 1.00 84.88 197 LEU A O 1
ATOM 1629 N N . ARG A 1 198 ? 8.160 11.274 -8.431 1.00 83.12 198 ARG A N 1
ATOM 1630 C CA . ARG A 1 198 ? 7.397 12.230 -7.615 1.00 83.12 198 ARG A CA 1
ATOM 1631 C C . ARG A 1 198 ? 6.609 13.220 -8.468 1.00 83.12 198 ARG A C 1
ATOM 1633 O O . ARG A 1 198 ? 5.399 13.330 -8.299 1.00 83.12 198 ARG A O 1
ATOM 1640 N N . SER A 1 199 ? 7.278 13.928 -9.377 1.00 81.31 199 SER A N 1
ATOM 1641 C CA . SER A 1 199 ? 6.622 14.938 -10.214 1.00 81.31 199 SER A CA 1
ATOM 1642 C C . SER A 1 199 ? 5.564 14.312 -11.125 1.00 81.31 199 SER A C 1
ATOM 1644 O O . SER A 1 199 ? 4.520 14.918 -11.364 1.00 81.31 199 SER A O 1
ATOM 1646 N N . GLN A 1 200 ? 5.786 13.073 -11.573 1.00 79.69 200 GLN A N 1
ATOM 1647 C CA . GLN A 1 200 ? 4.809 12.321 -12.358 1.00 79.69 200 GLN A CA 1
ATOM 1648 C C . GLN A 1 200 ? 3.566 11.951 -11.552 1.00 79.69 200 GLN A C 1
ATOM 1650 O O . GLN A 1 200 ? 2.460 12.165 -12.042 1.00 79.69 200 GLN A O 1
ATOM 1655 N N . ILE A 1 201 ? 3.721 11.429 -10.331 1.00 79.81 201 ILE A N 1
ATOM 1656 C CA . ILE A 1 201 ? 2.576 11.087 -9.479 1.00 79.81 201 ILE A CA 1
ATOM 1657 C C . ILE A 1 201 ? 1.754 12.342 -9.183 1.00 79.81 201 ILE A C 1
ATOM 1659 O O . ILE A 1 201 ? 0.543 12.325 -9.378 1.00 79.81 201 ILE A O 1
ATOM 1663 N N . ILE A 1 202 ? 2.414 13.435 -8.789 1.00 79.44 202 ILE A N 1
ATOM 1664 C CA . ILE A 1 202 ? 1.770 14.724 -8.494 1.00 79.44 202 ILE A CA 1
ATOM 1665 C C . ILE A 1 202 ? 0.953 15.214 -9.687 1.00 79.44 202 ILE A C 1
ATOM 1667 O O . ILE A 1 202 ? -0.236 15.498 -9.564 1.00 79.44 202 ILE A O 1
ATOM 1671 N N . SER A 1 203 ? 1.564 15.230 -10.872 1.00 77.81 203 SER A N 1
ATOM 1672 C CA . SER A 1 203 ? 0.881 15.665 -12.088 1.00 77.81 203 SER A CA 1
ATOM 1673 C C . SER A 1 203 ? -0.278 14.751 -12.496 1.00 77.81 203 SER A C 1
ATOM 1675 O O . SER A 1 203 ? -1.261 15.253 -13.032 1.00 77.81 203 SER A O 1
ATOM 1677 N N . LYS A 1 204 ? -0.161 13.428 -12.319 1.00 76.44 204 LYS A N 1
ATOM 1678 C CA . LYS A 1 204 ? -1.133 12.449 -12.838 1.00 76.44 204 LYS A CA 1
ATOM 1679 C C . LYS A 1 204 ? -2.277 12.146 -11.879 1.00 76.44 204 LYS A C 1
ATOM 1681 O O . LYS A 1 204 ? -3.391 11.910 -12.334 1.00 76.44 204 LYS A O 1
ATOM 1686 N N . LEU A 1 205 ? -2.006 12.145 -10.577 1.00 73.81 205 LEU A N 1
ATOM 1687 C CA . LEU A 1 205 ? -3.024 11.964 -9.542 1.00 73.81 205 LEU A CA 1
ATOM 1688 C C . LEU A 1 205 ? -3.647 13.289 -9.097 1.00 73.81 205 LEU A C 1
ATOM 1690 O O . LEU A 1 205 ? -4.525 13.271 -8.241 1.00 73.81 205 LEU A O 1
ATOM 1694 N N . GLU A 1 206 ? -3.205 14.416 -9.672 1.00 70.50 206 GLU A N 1
ATOM 1695 C CA . GLU A 1 206 ? -3.672 15.767 -9.328 1.00 70.50 206 GLU A CA 1
ATOM 1696 C C . GLU A 1 206 ? -3.570 16.056 -7.819 1.00 70.50 206 GLU A C 1
ATOM 1698 O O . GLU A 1 206 ? -4.352 16.826 -7.263 1.00 70.50 206 GLU A O 1
ATOM 1703 N N . CYS A 1 207 ? -2.608 15.429 -7.133 1.00 70.88 207 CYS A N 1
ATOM 1704 C CA . CYS A 1 207 ? -2.341 15.723 -5.732 1.00 70.88 207 CYS A CA 1
ATOM 1705 C C . CYS A 1 207 ? -1.469 16.975 -5.621 1.00 70.88 207 CYS A C 1
ATOM 1707 O O . CYS A 1 207 ? -0.665 17.272 -6.506 1.00 70.88 207 CYS A O 1
ATOM 1709 N N . SER A 1 208 ? -1.634 17.744 -4.546 1.00 75.31 208 SER A N 1
ATOM 1710 C CA . SER A 1 208 ? -0.775 18.906 -4.326 1.00 75.31 208 SER A CA 1
ATOM 1711 C C . SER A 1 208 ? 0.631 18.473 -3.888 1.00 75.31 208 SER A C 1
ATOM 1713 O O . SER A 1 208 ? 0.836 17.385 -3.347 1.00 75.31 208 SER A O 1
ATOM 1715 N N . GLU A 1 209 ? 1.630 19.340 -4.074 1.00 75.31 209 GLU A N 1
ATOM 1716 C CA . GLU A 1 209 ? 2.974 19.106 -3.519 1.00 75.31 209 GLU A CA 1
ATOM 1717 C C . GLU A 1 209 ? 2.948 18.944 -1.989 1.00 75.31 209 GLU A C 1
ATOM 1719 O O . GLU A 1 209 ? 3.737 18.182 -1.428 1.00 75.31 209 GLU A O 1
ATOM 1724 N N . ASP A 1 210 ? 2.031 19.634 -1.307 1.00 76.06 210 ASP A N 1
ATOM 1725 C CA . ASP A 1 210 ? 1.875 19.544 0.144 1.00 76.06 210 ASP A CA 1
ATOM 1726 C C . ASP A 1 210 ? 1.224 18.228 0.586 1.00 76.06 210 ASP A C 1
ATOM 1728 O O . ASP A 1 210 ? 1.643 17.656 1.595 1.00 76.06 210 ASP A O 1
ATOM 1732 N N . ASP A 1 211 ? 0.287 17.694 -0.200 1.00 71.69 211 ASP A N 1
ATOM 1733 C CA . ASP A 1 211 ? -0.234 16.336 -0.022 1.00 71.69 211 ASP A CA 1
ATOM 1734 C C . ASP A 1 211 ? 0.887 15.311 -0.183 1.00 71.69 211 ASP A C 1
ATOM 1736 O O . ASP A 1 211 ? 1.087 14.440 0.663 1.00 71.69 211 ASP A O 1
ATOM 1740 N N . PHE A 1 212 ? 1.690 15.454 -1.237 1.00 71.56 212 PHE A N 1
ATOM 1741 C CA . PHE A 1 212 ? 2.755 14.504 -1.526 1.00 71.56 212 PHE A CA 1
ATOM 1742 C C . PHE A 1 212 ? 3.888 14.525 -0.492 1.00 71.56 212 PHE A C 1
ATOM 1744 O O . PHE A 1 212 ? 4.554 13.512 -0.290 1.00 71.56 212 PHE A O 1
ATOM 1751 N N . LYS A 1 213 ? 4.109 15.630 0.234 1.00 74.38 213 LYS A N 1
ATOM 1752 C CA . LYS A 1 213 ? 5.054 15.653 1.372 1.00 74.38 213 LYS A CA 1
ATOM 1753 C C . LYS A 1 213 ? 4.675 14.672 2.488 1.00 74.38 213 LYS A C 1
ATOM 1755 O O . LYS A 1 213 ? 5.537 14.336 3.298 1.00 74.38 213 LYS A O 1
ATOM 1760 N N . LYS A 1 214 ? 3.422 14.207 2.532 1.00 76.00 214 LYS A N 1
ATOM 1761 C CA . LYS A 1 214 ? 2.920 13.208 3.492 1.00 76.00 214 LYS A CA 1
ATOM 1762 C C . LYS A 1 214 ? 3.124 11.774 3.000 1.00 76.00 214 LYS A C 1
ATOM 1764 O O . LYS A 1 214 ? 2.877 10.830 3.746 1.00 76.00 214 LYS A O 1
ATOM 1769 N N . CYS A 1 215 ? 3.593 11.604 1.764 1.00 84.38 215 CYS A N 1
ATOM 1770 C CA . CYS A 1 215 ? 3.950 10.313 1.204 1.00 84.38 215 CYS A CA 1
ATOM 1771 C C . CYS A 1 215 ? 5.320 9.851 1.706 1.00 84.38 215 CYS A C 1
ATOM 1773 O O . CYS A 1 215 ? 6.317 10.565 1.577 1.00 84.38 215 CYS A O 1
ATOM 1775 N N . ILE A 1 216 ? 5.402 8.610 2.182 1.00 88.62 216 ILE A N 1
ATOM 1776 C CA . ILE A 1 216 ? 6.683 7.936 2.416 1.00 88.62 216 ILE A CA 1
ATOM 1777 C C . ILE A 1 216 ? 6.881 6.905 1.306 1.00 88.62 216 ILE A C 1
ATOM 1779 O O . ILE A 1 216 ? 6.077 5.985 1.163 1.00 88.62 216 ILE A O 1
ATOM 1783 N N . ILE A 1 217 ? 7.957 7.060 0.530 1.00 90.56 217 ILE A N 1
ATOM 1784 C CA . ILE A 1 217 ? 8.267 6.203 -0.621 1.00 90.56 217 ILE A CA 1
ATOM 1785 C C . ILE A 1 217 ? 9.495 5.354 -0.322 1.00 90.56 217 ILE A C 1
ATOM 1787 O O . ILE A 1 217 ? 10.513 5.850 0.169 1.00 90.56 217 ILE A O 1
ATOM 1791 N N . LYS A 1 218 ? 9.409 4.069 -0.657 1.00 92.25 218 LYS A N 1
ATOM 1792 C CA . LYS A 1 218 ? 10.531 3.135 -0.649 1.00 92.25 218 LYS A CA 1
ATOM 1793 C C . LYS A 1 218 ? 10.703 2.527 -2.030 1.00 92.25 218 LYS A C 1
ATOM 1795 O O . LYS A 1 218 ? 9.729 2.239 -2.720 1.00 92.25 218 LYS A O 1
ATOM 1800 N N . TYR A 1 219 ? 11.961 2.314 -2.390 1.00 90.50 219 TYR A N 1
ATOM 1801 C CA . TYR A 1 219 ? 12.364 1.722 -3.656 1.00 90.50 219 TYR A CA 1
ATOM 1802 C C . TYR A 1 219 ? 13.074 0.399 -3.416 1.00 90.50 219 TYR A C 1
ATOM 1804 O O . TYR A 1 219 ? 13.734 0.197 -2.392 1.00 90.50 219 TYR A O 1
ATOM 1812 N N . PHE A 1 220 ? 12.987 -0.483 -4.397 1.00 88.94 220 PHE A N 1
ATOM 1813 C CA . PHE A 1 220 ? 13.798 -1.679 -4.477 1.00 88.94 220 PHE A CA 1
ATOM 1814 C C . PHE A 1 220 ? 14.160 -1.992 -5.927 1.00 88.94 220 PHE A C 1
ATOM 1816 O O . PHE A 1 220 ? 13.389 -1.671 -6.831 1.00 88.94 220 PHE A O 1
ATOM 1823 N N . PRO A 1 221 ? 15.324 -2.611 -6.164 1.00 87.06 221 PRO A N 1
ATOM 1824 C CA . PRO A 1 221 ? 15.674 -3.050 -7.503 1.00 87.06 221 PRO A CA 1
ATOM 1825 C C . PRO A 1 221 ? 14.709 -4.149 -7.960 1.00 87.06 221 PRO A C 1
ATOM 1827 O O . PRO A 1 221 ? 14.434 -5.076 -7.200 1.00 87.06 221 PRO A O 1
ATOM 1830 N N . SER A 1 222 ? 14.184 -4.014 -9.179 1.00 83.88 222 SER A N 1
ATOM 1831 C CA . SER A 1 222 ? 13.318 -5.011 -9.821 1.00 83.88 222 SER A CA 1
ATOM 1832 C C . SER A 1 222 ? 14.011 -5.649 -11.025 1.00 83.88 222 SER A C 1
ATOM 1834 O O . SER A 1 222 ? 13.880 -6.855 -11.232 1.00 83.88 222 SER A O 1
ATOM 1836 N N . LYS A 1 223 ? 14.777 -4.853 -11.791 1.00 82.44 223 LYS A N 1
ATOM 1837 C CA . LYS A 1 223 ? 15.572 -5.328 -12.932 1.00 82.44 223 LYS A CA 1
ATOM 1838 C C . LYS A 1 223 ? 16.963 -4.733 -13.011 1.00 82.44 223 LYS A C 1
ATOM 1840 O O . LYS A 1 223 ? 17.146 -3.573 -12.646 1.00 82.44 223 LYS A O 1
ATOM 1845 N N . TRP A 1 224 ? 17.906 -5.524 -13.516 1.00 80.69 224 TRP A N 1
ATOM 1846 C CA . TRP A 1 224 ? 19.300 -5.140 -13.708 1.00 80.69 224 TRP A CA 1
ATOM 1847 C C . TRP A 1 224 ? 19.722 -5.401 -15.157 1.00 80.69 224 TRP A C 1
ATOM 1849 O O . TRP A 1 224 ? 19.195 -6.306 -15.802 1.00 80.69 224 TRP A O 1
ATOM 1859 N N . ASP A 1 225 ? 20.648 -4.596 -15.666 1.00 73.31 225 ASP A N 1
ATOM 1860 C CA . ASP A 1 225 ? 21.376 -4.866 -16.906 1.00 73.31 225 ASP A CA 1
ATOM 1861 C C . ASP A 1 225 ? 22.706 -5.541 -16.560 1.00 73.31 225 ASP A C 1
ATOM 1863 O O . ASP A 1 225 ? 23.511 -5.004 -15.795 1.00 73.31 225 ASP A O 1
ATOM 1867 N N . GLU A 1 226 ? 22.912 -6.739 -17.101 1.00 64.25 226 GLU A N 1
ATOM 1868 C CA . GLU A 1 226 ? 24.125 -7.535 -16.899 1.00 64.25 226 GLU A CA 1
ATOM 1869 C C . GLU A 1 226 ? 25.215 -7.210 -17.938 1.00 64.25 226 GLU A C 1
ATOM 1871 O O . GLU A 1 226 ? 26.358 -7.634 -17.777 1.00 64.25 226 GLU A O 1
ATOM 1876 N N . ASN A 1 227 ? 24.893 -6.443 -18.990 1.00 65.44 227 ASN A N 1
ATOM 1877 C CA . ASN A 1 227 ? 25.790 -6.187 -20.123 1.00 6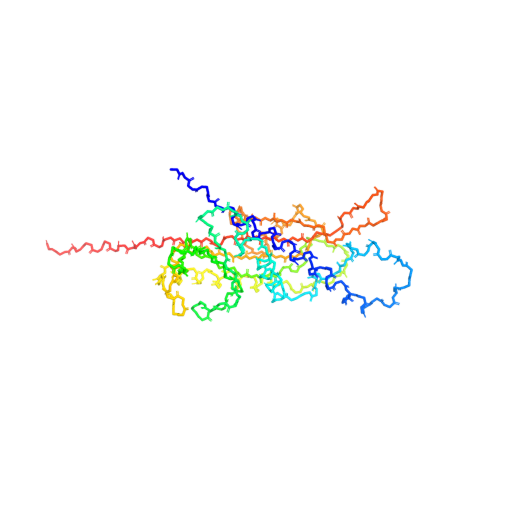5.44 227 ASN A CA 1
ATOM 1878 C C . ASN A 1 227 ? 26.665 -4.931 -19.967 1.00 65.44 227 ASN A C 1
ATOM 1880 O O . ASN A 1 227 ? 27.421 -4.591 -20.880 1.00 65.44 227 ASN A O 1
ATOM 1884 N N . GLN A 1 228 ? 26.577 -4.228 -18.836 1.00 52.19 228 GLN A N 1
ATOM 1885 C CA . GLN A 1 228 ? 27.380 -3.035 -18.549 1.00 52.19 228 GLN A CA 1
ATOM 1886 C C . GLN A 1 228 ? 28.477 -3.328 -17.516 1.00 52.19 228 GLN A C 1
ATOM 1888 O O . GLN A 1 228 ? 28.495 -4.388 -16.896 1.00 52.19 228 GLN A O 1
ATOM 1893 N N . ASN A 1 229 ? 29.447 -2.414 -17.371 1.00 51.00 229 ASN A N 1
ATOM 1894 C CA . ASN A 1 229 ? 30.605 -2.529 -16.468 1.00 51.00 229 ASN A CA 1
ATOM 1895 C C . ASN A 1 229 ? 30.185 -2.548 -14.977 1.00 51.00 229 ASN A C 1
ATOM 1897 O O . ASN A 1 229 ? 30.433 -1.595 -14.238 1.00 51.00 229 ASN A O 1
ATOM 1901 N N . GLY A 1 230 ? 29.562 -3.640 -14.538 1.00 58.66 230 GLY A N 1
ATOM 1902 C CA . GLY A 1 230 ? 28.909 -3.794 -13.242 1.00 58.66 230 GLY A CA 1
ATOM 1903 C C . GLY A 1 230 ? 27.379 -3.820 -13.371 1.00 58.66 230 GLY A C 1
ATOM 1904 O O . GLY A 1 230 ? 26.831 -3.245 -14.309 1.00 58.66 230 GLY A O 1
ATOM 1905 N N . PRO A 1 231 ? 26.677 -4.486 -12.439 1.00 67.25 231 PRO A N 1
ATOM 1906 C CA . PRO A 1 231 ? 25.236 -4.658 -12.535 1.00 67.25 231 PRO A CA 1
ATOM 1907 C C . PRO A 1 231 ? 24.538 -3.317 -12.221 1.00 67.25 231 PRO A C 1
ATOM 1909 O O . PRO A 1 231 ? 24.648 -2.794 -11.108 1.00 67.25 231 PRO A O 1
ATOM 1912 N N . GLU A 1 232 ? 23.831 -2.744 -13.201 1.00 81.06 232 GLU A N 1
ATOM 1913 C CA . GLU A 1 232 ? 23.073 -1.488 -13.063 1.00 81.06 232 GLU A CA 1
ATOM 1914 C C . GLU A 1 232 ? 21.570 -1.768 -12.985 1.00 81.06 232 GLU A C 1
ATOM 1916 O O . GLU A 1 232 ? 21.042 -2.553 -13.764 1.00 81.06 232 GLU A O 1
ATOM 1921 N N . VAL A 1 233 ? 20.855 -1.104 -12.071 1.00 83.88 233 VAL A N 1
ATOM 1922 C CA . VAL A 1 233 ? 19.397 -1.253 -11.935 1.00 83.88 233 VAL A CA 1
ATOM 1923 C C . VAL A 1 233 ? 18.676 -0.465 -13.034 1.00 83.88 233 VAL A C 1
ATOM 1925 O O . VAL A 1 233 ? 18.651 0.765 -13.005 1.00 83.88 233 VAL A O 1
ATOM 1928 N N . THR A 1 234 ? 18.023 -1.167 -13.959 1.00 85.06 234 THR A N 1
ATOM 1929 C CA . THR A 1 234 ? 17.263 -0.581 -15.080 1.00 85.06 234 THR A CA 1
ATOM 1930 C C . THR A 1 234 ? 15.794 -0.326 -14.759 1.00 85.06 234 THR A C 1
ATOM 1932 O O . THR A 1 234 ? 15.141 0.490 -15.412 1.00 85.06 234 THR A O 1
ATOM 1935 N N . GLU A 1 235 ? 15.254 -1.002 -13.745 1.00 86.50 235 GLU A N 1
ATOM 1936 C CA . GLU A 1 235 ? 13.871 -0.833 -13.310 1.00 86.50 235 GLU A CA 1
ATOM 1937 C C . GLU A 1 235 ? 13.751 -1.009 -11.799 1.00 86.50 235 GLU A C 1
ATOM 1939 O O . GLU A 1 235 ? 14.294 -1.941 -11.198 1.00 86.50 235 GLU A O 1
ATOM 1944 N N . TRP A 1 236 ? 12.995 -0.107 -11.188 1.00 89.19 236 TRP A N 1
ATOM 1945 C CA . TRP A 1 236 ? 12.780 -0.033 -9.756 1.00 89.19 236 TRP A CA 1
ATOM 1946 C C . TRP A 1 236 ? 11.334 -0.377 -9.439 1.00 89.19 236 TRP A C 1
ATOM 1948 O O . TRP A 1 236 ? 10.408 0.235 -9.975 1.00 89.19 236 TRP A O 1
ATOM 1958 N N . GLY A 1 237 ? 11.145 -1.311 -8.516 1.00 90.50 237 GLY A N 1
ATOM 1959 C CA . GLY A 1 237 ? 9.893 -1.436 -7.796 1.00 90.50 237 GLY A CA 1
ATOM 1960 C C . GLY A 1 237 ? 9.799 -0.336 -6.748 1.00 90.50 237 GLY A C 1
ATOM 1961 O O . GLY A 1 237 ? 10.798 0.047 -6.130 1.00 90.50 237 GLY A O 1
ATOM 1962 N N . TRP A 1 238 ? 8.605 0.201 -6.553 1.00 92.31 238 TRP A N 1
ATOM 1963 C CA . TRP A 1 238 ? 8.365 1.235 -5.558 1.00 92.31 238 TRP A CA 1
ATOM 1964 C C . TRP A 1 238 ? 7.048 0.996 -4.831 1.00 92.31 238 TRP A C 1
ATOM 1966 O O . TRP A 1 238 ? 6.109 0.409 -5.368 1.00 92.31 238 TRP A O 1
ATOM 1976 N N . VAL A 1 239 ? 7.001 1.463 -3.590 1.00 93.69 239 VAL A N 1
ATOM 1977 C CA . VAL A 1 239 ? 5.795 1.523 -2.768 1.00 93.69 239 VAL A CA 1
ATOM 1978 C C . VAL A 1 239 ? 5.766 2.862 -2.047 1.00 93.69 239 VAL A C 1
ATOM 1980 O O . VAL A 1 239 ? 6.790 3.357 -1.576 1.00 93.69 239 VAL A O 1
ATOM 1983 N N . CYS A 1 240 ? 4.589 3.460 -1.995 1.00 91.88 240 CYS A N 1
ATOM 1984 C CA . CYS A 1 240 ? 4.295 4.750 -1.410 1.00 91.88 240 CYS A CA 1
ATOM 1985 C C . CYS A 1 240 ? 3.125 4.582 -0.452 1.00 91.88 240 CYS A C 1
ATOM 1987 O O . CYS A 1 240 ? 2.092 4.039 -0.832 1.00 91.88 240 CYS A O 1
ATOM 1989 N N . LEU A 1 241 ? 3.264 5.090 0.765 1.00 91.88 241 LEU A N 1
ATOM 1990 C CA . LEU A 1 241 ? 2.156 5.203 1.703 1.00 91.88 241 LEU A CA 1
ATOM 1991 C C . LEU A 1 241 ? 1.784 6.680 1.829 1.00 91.88 241 LEU A C 1
ATOM 1993 O O . LEU A 1 241 ? 2.603 7.474 2.289 1.00 91.88 241 LEU A O 1
ATOM 1997 N N . TYR A 1 242 ? 0.579 7.031 1.386 1.00 88.44 242 TYR A N 1
ATOM 1998 C CA . TYR A 1 242 ? 0.021 8.382 1.401 1.00 88.44 242 TYR A CA 1
ATOM 1999 C C . TYR A 1 242 ? -1.047 8.490 2.491 1.00 88.44 242 TYR A C 1
ATOM 2001 O O . TYR A 1 242 ? -2.026 7.747 2.476 1.00 88.44 242 TYR A O 1
ATOM 2009 N N . GLU A 1 243 ? -0.854 9.392 3.450 1.00 87.25 243 GLU A N 1
ATOM 2010 C CA . GLU A 1 243 ? -1.843 9.679 4.492 1.00 87.25 243 GLU A CA 1
ATOM 2011 C C . GLU A 1 243 ? -2.928 10.616 3.946 1.00 87.25 243 GLU A C 1
ATOM 2013 O O . GLU A 1 243 ? -2.630 11.718 3.487 1.00 87.25 243 GLU A O 1
ATOM 2018 N N . ILE A 1 244 ? -4.188 10.180 4.001 1.00 84.31 244 ILE A N 1
ATOM 2019 C CA . ILE A 1 244 ? -5.340 11.002 3.622 1.00 84.31 244 ILE A CA 1
ATOM 2020 C C . ILE A 1 244 ? -5.620 11.966 4.762 1.00 84.31 244 ILE A C 1
ATOM 2022 O O . ILE A 1 244 ? -5.825 11.515 5.883 1.00 84.31 244 ILE A O 1
ATOM 2026 N N . ASP A 1 245 ? -5.672 13.268 4.493 1.00 74.00 245 ASP A N 1
ATOM 2027 C CA . ASP A 1 245 ? -5.923 14.268 5.532 1.00 74.00 245 ASP A CA 1
ATOM 2028 C C . ASP A 1 245 ? -7.266 14.094 6.251 1.00 74.00 245 ASP A C 1
ATOM 2030 O O . ASP A 1 245 ? -8.241 13.639 5.641 1.00 74.00 245 ASP A O 1
ATOM 2034 N N . PRO A 1 246 ? -7.353 14.514 7.529 1.00 62.84 246 PRO A N 1
ATOM 2035 C CA . PRO A 1 246 ? -8.642 14.798 8.137 1.00 62.84 246 PRO A CA 1
ATOM 2036 C C . PRO A 1 246 ? -9.417 15.803 7.296 1.00 62.84 246 PRO A C 1
ATOM 2038 O O . PRO A 1 246 ? -8.818 16.773 6.817 1.00 62.84 246 PRO A O 1
ATOM 2041 N N . PRO A 1 247 ? -10.737 15.606 7.102 1.00 57.62 247 PRO A N 1
ATOM 2042 C CA . PRO A 1 247 ? -11.558 16.645 6.517 1.00 57.62 247 PRO A CA 1
ATOM 2043 C C . PRO A 1 247 ? -11.324 17.924 7.317 1.00 57.62 247 PRO A C 1
ATOM 2045 O O . PRO A 1 247 ? -11.261 17.909 8.549 1.00 57.62 247 PRO A O 1
ATOM 2048 N N . THR A 1 248 ? -11.141 19.040 6.612 1.00 52.59 248 THR A N 1
ATOM 2049 C CA . THR A 1 248 ? -11.024 20.337 7.273 1.00 52.59 248 THR A CA 1
ATOM 2050 C C . THR A 1 248 ? -12.233 20.493 8.192 1.00 52.59 248 THR A C 1
ATOM 2052 O O . THR A 1 248 ? -13.355 20.307 7.707 1.00 52.59 248 THR A O 1
ATOM 2055 N N . PRO A 1 249 ? -12.050 20.799 9.490 1.00 48.12 249 PRO A N 1
ATOM 2056 C CA . PRO A 1 249 ? -13.176 21.003 10.381 1.00 48.12 249 PRO A CA 1
ATOM 2057 C C . PRO A 1 249 ? -14.082 22.051 9.747 1.00 48.12 249 PRO A C 1
ATOM 2059 O O . PRO A 1 249 ? -13.665 23.196 9.552 1.00 48.12 249 PRO A O 1
ATOM 2062 N N . ILE A 1 250 ? -15.304 21.661 9.382 1.00 44.00 250 ILE A N 1
ATOM 2063 C CA . ILE A 1 250 ? -16.329 22.635 9.033 1.00 44.00 250 ILE A CA 1
ATOM 2064 C C . ILE A 1 250 ? -16.555 23.380 10.337 1.00 44.00 250 ILE A C 1
ATOM 2066 O O . ILE A 1 250 ? -17.175 22.841 11.256 1.00 44.00 250 ILE A O 1
ATOM 2070 N N . GLN A 1 251 ? -15.977 24.578 10.463 1.00 36.41 251 GLN A N 1
ATOM 2071 C CA . GLN A 1 251 ? -16.296 25.423 11.599 1.00 36.41 251 GLN A CA 1
ATOM 2072 C C . GLN A 1 251 ? -17.818 25.529 11.630 1.00 36.41 251 GLN A C 1
ATOM 2074 O O . GLN A 1 251 ? -18.411 25.826 10.585 1.00 36.41 251 GLN A O 1
ATOM 2079 N N . PRO A 1 252 ? -18.471 25.234 12.765 1.00 38.72 252 PRO A N 1
ATOM 2080 C CA . PRO A 1 252 ? -19.901 25.413 12.848 1.00 38.72 252 PRO A CA 1
ATOM 2081 C C . PRO A 1 252 ? -20.172 26.867 12.482 1.00 38.72 252 PRO A C 1
ATOM 2083 O O . PRO A 1 252 ? -19.733 27.785 13.175 1.00 38.72 252 PRO A O 1
ATOM 2086 N N . ILE A 1 253 ? -20.867 27.075 11.360 1.00 40.72 253 ILE A N 1
ATOM 2087 C CA . ILE A 1 253 ? -21.485 28.356 11.051 1.00 40.72 253 ILE A CA 1
ATOM 2088 C C . ILE A 1 253 ? -22.571 28.499 12.109 1.00 40.72 253 ILE A C 1
ATOM 2090 O O . ILE A 1 253 ? -23.736 28.161 11.894 1.00 40.72 253 ILE A O 1
ATOM 2094 N N . PHE A 1 254 ? -22.185 28.962 13.294 1.00 40.78 254 PHE A N 1
ATOM 2095 C CA . PHE A 1 254 ? -23.118 29.593 14.193 1.00 40.78 254 PHE A CA 1
ATOM 2096 C C . PHE A 1 254 ? -23.610 30.816 13.431 1.00 40.78 254 PHE A C 1
ATOM 2098 O O . PHE A 1 254 ? -22.967 31.863 13.389 1.00 40.78 254 PHE A O 1
ATOM 2105 N N . LYS A 1 255 ? -24.752 30.646 12.756 1.00 41.84 255 LYS A N 1
ATOM 2106 C CA . LYS A 1 255 ? -25.644 31.744 12.422 1.00 41.84 255 LYS A CA 1
ATOM 2107 C C . LYS A 1 255 ? -25.867 32.496 13.727 1.00 41.84 255 LYS A C 1
ATOM 2109 O O . LYS A 1 255 ? -26.701 32.098 14.537 1.00 41.84 255 LYS A O 1
ATOM 2114 N N . ILE A 1 256 ? -25.134 33.588 13.912 1.00 44.09 256 ILE A N 1
ATOM 2115 C CA . ILE A 1 256 ? -25.548 34.686 14.773 1.00 44.09 256 ILE A CA 1
ATOM 2116 C C . ILE A 1 256 ? -26.769 35.292 14.071 1.00 44.09 256 ILE A C 1
ATOM 2118 O O . ILE A 1 256 ? -26.699 36.290 13.366 1.00 44.09 256 ILE A O 1
ATOM 2122 N N . LEU A 1 257 ? -27.901 34.603 14.192 1.00 41.47 257 LEU A N 1
ATOM 2123 C CA . LEU A 1 257 ? -29.203 35.241 14.230 1.00 41.47 257 LEU A CA 1
ATOM 2124 C C . LEU A 1 257 ? -29.447 35.546 15.704 1.00 41.47 257 LEU A C 1
ATOM 2126 O O . LEU A 1 257 ? -30.292 34.939 16.360 1.00 41.47 257 LEU A O 1
ATOM 2130 N N . GLU A 1 258 ? -28.653 36.474 16.238 1.00 41.00 258 GLU A N 1
ATOM 2131 C CA . GLU A 1 258 ? -29.104 37.216 17.399 1.00 41.00 258 GLU A CA 1
ATOM 2132 C C . GLU A 1 258 ? -30.326 38.013 16.955 1.00 41.00 258 GLU A C 1
ATOM 2134 O O . GLU A 1 258 ? -30.266 38.927 16.130 1.00 41.00 258 GLU A O 1
ATOM 2139 N N . LYS A 1 259 ? -31.458 37.537 17.467 1.00 41.34 259 LYS A N 1
ATOM 2140 C CA . LYS A 1 259 ? -32.732 38.222 17.605 1.00 41.34 259 LYS A CA 1
ATOM 2141 C C . LYS A 1 259 ? -32.552 39.743 17.646 1.00 41.34 259 LYS A C 1
ATOM 2143 O O . LYS A 1 259 ? -32.118 40.295 18.652 1.00 41.34 259 LYS A O 1
ATOM 2148 N N . LYS A 1 260 ? -32.972 40.420 16.579 1.00 45.28 260 LYS A N 1
ATOM 2149 C CA . LYS A 1 260 ? -33.493 41.786 16.675 1.00 45.28 260 LYS A CA 1
ATOM 2150 C C . LYS A 1 260 ? -35.005 41.716 16.883 1.00 45.28 260 LYS A C 1
ATOM 2152 O O . LYS A 1 260 ? -35.753 41.904 15.937 1.00 45.28 260 LYS A O 1
ATOM 2157 N N . GLU A 1 261 ? -35.413 41.415 18.108 1.00 48.12 261 GLU A N 1
ATOM 2158 C CA . GLU A 1 261 ? -36.736 41.685 18.699 1.00 48.12 261 GLU A CA 1
ATOM 2159 C C . GLU A 1 261 ? -36.449 41.781 20.212 1.00 48.12 261 GLU A C 1
ATOM 2161 O O . GLU A 1 261 ? -35.873 40.838 20.754 1.00 48.12 261 GLU A O 1
ATOM 2166 N N . LEU A 1 262 ? -36.674 42.863 20.959 1.00 40.69 262 LEU A N 1
ATOM 2167 C CA . LEU A 1 262 ? -37.522 44.057 20.868 1.00 40.69 262 LEU A CA 1
ATOM 2168 C C . LEU A 1 262 ? -36.788 45.251 21.504 1.00 40.69 262 LEU A C 1
ATOM 2170 O O . LEU A 1 262 ? -35.997 45.005 22.443 1.00 40.69 262 LEU A O 1
#

Secondary structure (DSSP, 8-state):
-------HHHHHHHHHHHHHHHHHHHTTHHHHTT-S---S--TTGGGGB--HHHH--HHHHHHHHHHHHHHSTTTTT-S-STT--EEEEEEEEEETTEEEEEEEEEEEE-TTS-EEE-S--EEEEEEEEEEE----SS-------THHHHHHHHHHHHHHHHHHHHHS-BTTBTT---TT-EEEEEEEEEES-TTTHHHHHHHHHT--HHHHTTEEEEEEEEEEESSSSS-EEEEEEEEEEEEPPPPP--------------

Foldseek 3Di:
DPPPPDPVVVVLQVLLVVLLLVQQLVQQVVVVVVDPPPDDDDDDQSSFAGPRSVPDDQLSSLVSSQVSLVPDCQQVQPPDDPFRWHKHKDAQDAFPNDTFGIKIFTWDQDPVRDTATDDAIETEHEDEFEEPDPDDPDDDDDDPGCLVVVLVVLVVQLVSLVRLCVPQADDVRRSHRNNVYWYKYKYKYKYQDPPCSLVSCCVRNVPDPVQCVQKDKDKDQRHWDPPDPDTHRRMIIMMIIGTRDRDDPPPPPPPPPPDPDD

Sequence (262 aa):
MIQKNFPWREVFLELAVRSLRRLNYEFAPWTMGQSLHLDVTPHLGMINSSDGLKYVLETEVCSAITLEFMYSGFTNGAWLFEDVKRYAVDREILIDGKRIDLFVNRYKINEKKQIEYSAHPVLIEAKRVDYFTPNLKEGESRGSSNYESIKDDINKLRSVRTFVEARGKMKGYEDFDFEGAFIHAMFWGLTKNPKELRSQIISKLECSEDDFKKCIIKYFPSKWDENQNGPEVTEWGWVCLYEIDPPTPIQPIFKILEKKEL